Protein 4NTD (pdb70)

CATH classification: 3.50.50.60 (+1 more: 3.50.50.60)

Radius of gyration: 23.16 Å; Cα contacts (8 Å, |Δi|>4): 716; chains: 1; bounding box: 66×49×64 Å

B-factor: mean 28.17, std 14.38, range [6.44, 101.68]

Sequence (318 aa):
NGFTHEGGIDVVVIGAGAGGLNAALVLARARRRRRVVLVDSGAPRNAPSSAHMQGFLSRDGMAPSALLETGRRAEVSGYGAEFIRRGEVDDVEREEGEDDAPRFTVRRLVGGVALSTRRVVVATGLRRDELPDIPGVREERWGKDLLHCPYCHGYEVSDQPLGVLGTSPGAVRHALLLRQWSDDDVVLFRRHGLELTDDDRRALSARQVPVIEEGTVKKRRLVVEDDRLRGVELAEDSGVARSTVFVVPRRMVPRDGLLTALGCERGADGWIATDRSGLTSVPGVWAVGNVVDPRRALVVSSAGMMMGSAAAFALNHQLVDEDVASAVRRAAARTVA

Nearest PDB structures (foldseek):
  4ntd-assembly1_A-2  TM=1.003E+00  e=1.991E-69  Streptomyces clavuligerus
  5n0j-assembly1_A  TM=8.781E-01  e=1.189E-27  Gloeobacter violaceus
  4ntc-assembly1_B  TM=8.968E-01  e=4.652E-24  Aspergillus fumigatus
  4o5q-assembly1_A  TM=9.021E-01  e=2.586E-22  Escherichia coli K-12
  3f8r-assembly2_D  TM=8.585E-01  e=2.049E-20  Saccharolobus solfataricus

InterPro domains:
  IPR023753 FAD/NAD(P)-binding domain [PF07992] (46-316)
  IPR036188 FAD/NAD(P)-binding domain superfamily [G3DSA:3.50.50.60] (46-331)
  IPR036188 FAD/NAD(P)-binding domain superfamily [G3DSA:3.50.50.60] (160-269)
  IPR036188 FAD/NAD(P)-binding domain superfamily [SSF51905] (46-341)
  IPR050097 Ferredoxin--NADP reductase type 2 [PTHR48105] (45-340)

Foldseek 3Di:
DADADPVAAAEEEEAQALQSLLLLLLLLVVVGAYEYEHQPDDQLQLAQFWADAPPRGGPGSVVVSVVSVCSNVVSPHHYDHFHWDAKDWDDDLLFIKIWTATPVGYIGIHRFYEYAHAKDFADDPAAPLVVCYNPQAYADCVGCLQVQAAFQEEEELPDPCRLVSQLVSLVRHLHYEYANQVPDADPVSVVSCVVSVHHYHYAHWHHFDDDPRFTQFTAGDVGDTDGGRHYYYRTPIGAPCPNVVVHVFDADPVGAGDADQLQHTPRRRYGYFDNNRDVVQDRNNSNVSSNSVSVVNVVSVVVSVVVVVVVVCVVVVD

Structure (mmCIF, N/CA/C/O backbone):
data_4NTD
#
_entry.id   4NTD
#
_cell.length_a   96.350
_cell.length_b   96.350
_cell.length_c   133.490
_cell.angle_alpha   90.00
_cell.angle_beta   90.00
_cell.angle_gamma   120.00
#
_symmetry.space_group_name_H-M   'P 31 2 1'
#
loop_
_entity.id
_entity.type
_entity.pdbx_description
1 polymer 'Thioredoxin reductase'
2 non-polymer GLUTATHIONE
3 non-polymer 'FLAVIN-ADENINE DINUCLEOTIDE'
4 non-polymer GLYCEROL
5 non-polymer 'CHLORIDE ION'
6 non-polymer 'PHOSPHATE ION'
7 water water
#
loop_
_atom_site.group_PDB
_atom_site.id
_atom_site.type_symbol
_atom_site.label_atom_id
_atom_site.label_alt_id
_atom_site.label_comp_id
_atom_site.label_asym_id
_atom_site.label_entity_id
_atom_site.label_seq_id
_atom_site.pdbx_PDB_ins_code
_atom_site.Cartn_x
_atom_site.Cartn_y
_atom_site.Cartn_z
_atom_site.occupancy
_atom_site.B_iso_or_equiv
_atom_site.auth_seq_id
_atom_site.auth_comp_id
_atom_site.auth_asym_id
_atom_site.auth_atom_id
_atom_site.pdbx_PDB_model_num
ATOM 1 N N . ASN A 1 23 ? -6.018 58.352 16.750 1.00 56.49 1 ASN A N 1
ATOM 2 C CA . ASN A 1 23 ? -4.872 57.483 17.164 1.00 53.80 1 ASN A CA 1
ATOM 3 C C . ASN A 1 23 ? -3.821 57.266 16.054 1.00 48.03 1 ASN A C 1
ATOM 4 O O . ASN A 1 23 ? -2.643 57.571 16.251 1.00 39.35 1 ASN A O 1
ATOM 9 N N . GLY A 1 24 ? -4.258 56.773 14.890 1.00 47.55 2 GLY A N 1
ATOM 10 C CA . GLY A 1 24 ? -3.362 56.115 13.920 1.00 37.77 2 GLY A CA 1
ATOM 11 C C . GLY A 1 24 ? -2.792 56.852 12.711 1.00 31.71 2 GLY A C 1
ATOM 12 O O . GLY A 1 24 ? -3.117 58.010 12.439 1.00 29.91 2 GLY A O 1
ATOM 13 N N . PHE A 1 25 ? -1.946 56.122 11.981 1.00 28.42 3 PHE A N 1
ATOM 14 C CA . PHE A 1 25 ? -1.177 56.608 10.830 1.00 26.83 3 PHE A CA 1
ATOM 15 C C . PHE A 1 25 ? -1.869 56.166 9.540 1.00 29.28 3 PHE A C 1
ATOM 16 O O . PHE A 1 25 ? -2.151 54.981 9.367 1.00 30.86 3 PHE A O 1
ATOM 24 N N . THR A 1 26 ? -2.128 57.114 8.639 1.00 27.83 4 THR A N 1
ATOM 25 C CA . THR A 1 26 ? -2.812 56.826 7.376 1.00 29.84 4 THR A CA 1
ATOM 26 C C . THR A 1 26 ? -2.155 57.517 6.183 1.00 30.91 4 THR A C 1
ATOM 27 O O . THR A 1 26 ? -1.421 58.494 6.339 1.00 30.27 4 THR A O 1
ATOM 31 N N . HIS A 1 27 ? -2.425 56.986 4.993 1.00 32.18 5 HIS A N 1
ATOM 32 C CA . HIS A 1 27 ? -2.131 57.676 3.738 1.00 34.98 5 HIS A CA 1
ATOM 33 C C . HIS A 1 27 ? -3.261 57.372 2.756 1.00 36.13 5 H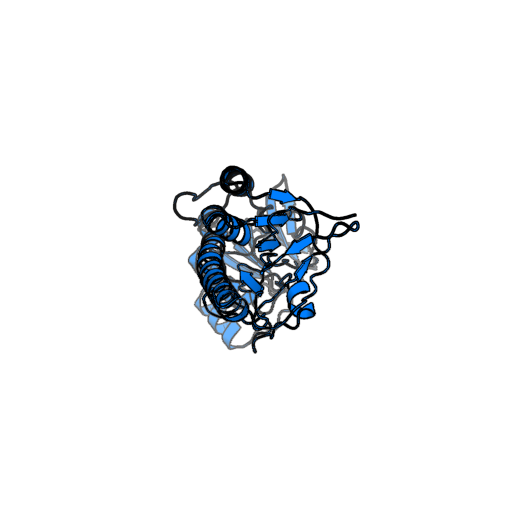IS A C 1
ATOM 34 O O . HIS A 1 27 ? -3.703 56.226 2.658 1.00 34.64 5 HIS A O 1
ATOM 41 N N . GLU A 1 28 ? -3.727 58.389 2.032 1.00 38.69 6 GLU A N 1
ATOM 42 C CA . GLU A 1 28 ? -4.942 58.249 1.215 1.00 44.55 6 GLU A CA 1
ATOM 43 C C . GLU A 1 28 ? -4.834 57.221 0.080 1.00 41.51 6 GLU A C 1
ATOM 44 O O . GLU A 1 28 ? -5.813 56.538 -0.229 1.00 50.22 6 GLU A O 1
ATOM 50 N N . GLY A 1 29 ? -3.662 57.115 -0.539 1.00 36.51 7 GLY A N 1
ATOM 51 C CA . GLY A 1 29 ? -3.401 56.048 -1.508 1.00 39.81 7 GLY A CA 1
ATOM 52 C C . GLY A 1 29 ? -3.408 54.643 -0.915 1.00 35.00 7 GLY A C 1
ATOM 53 O O . GLY A 1 29 ? -3.553 53.660 -1.645 1.00 35.75 7 GLY A O 1
ATOM 54 N N . GLY A 1 30 ? -3.252 54.548 0.406 1.00 31.14 8 GLY A N 1
ATOM 55 C CA . GLY A 1 30 ? -3.157 53.264 1.099 1.00 28.93 8 GLY A CA 1
ATOM 56 C C . GLY A 1 30 ? -1.708 52.830 1.219 1.00 25.75 8 GLY A C 1
ATOM 57 O O . GLY A 1 30 ? -0.906 53.075 0.316 1.00 26.98 8 GLY A O 1
ATOM 58 N N . ILE A 1 31 ? -1.371 52.193 2.338 1.00 22.66 9 ILE A N 1
ATOM 59 C CA . ILE A 1 31 ? -0.018 51.685 2.570 1.00 20.23 9 ILE A CA 1
ATOM 60 C C . ILE A 1 31 ? 0.077 50.279 1.983 1.00 20.05 9 ILE A C 1
ATOM 61 O O . ILE A 1 31 ? -0.793 49.438 2.228 1.00 19.61 9 ILE A O 1
ATOM 66 N N . ASP A 1 32 ? 1.127 50.031 1.203 1.00 18.71 10 ASP A N 1
ATOM 67 C CA . ASP A 1 32 ? 1.306 48.741 0.539 1.00 18.59 10 ASP A CA 1
ATOM 68 C C . ASP A 1 32 ? 2.060 47.746 1.412 1.00 16.85 10 ASP A C 1
ATOM 69 O O . ASP A 1 32 ? 1.675 46.579 1.499 1.00 17.75 10 ASP A O 1
ATOM 74 N N . VAL A 1 33 ? 3.139 48.203 2.045 1.00 16.58 11 VAL A N 1
ATOM 75 C CA . VAL A 1 33 ? 3.981 47.329 2.862 1.00 16.03 11 VAL A CA 1
ATOM 76 C C . VAL A 1 33 ? 4.430 48.024 4.144 1.00 15.88 11 VAL A C 1
ATOM 77 O O . VAL A 1 33 ? 4.861 49.177 4.116 1.00 16.53 11 VAL A O 1
ATOM 81 N N . VAL A 1 34 ? 4.312 47.315 5.264 1.00 15.73 12 VAL A N 1
ATOM 82 C CA . VAL A 1 34 ? 4.973 47.714 6.500 1.00 15.83 12 VAL A CA 1
ATOM 83 C C . VAL A 1 34 ? 6.141 46.762 6.740 1.00 15.24 12 VAL A C 1
ATOM 84 O O . VAL A 1 34 ? 5.962 45.541 6.791 1.00 15.89 12 VAL A O 1
ATOM 88 N N . VAL A 1 35 ? 7.335 47.333 6.864 1.00 15.27 13 VAL A N 1
ATOM 89 C CA . VAL A 1 35 ? 8.543 46.574 7.157 1.00 15.19 13 VAL A CA 1
ATOM 90 C C . VAL A 1 35 ? 8.840 46.751 8.642 1.00 15.85 13 VAL A C 1
ATOM 91 O O . VAL A 1 35 ? 9.048 47.873 9.109 1.00 16.45 13 VAL A O 1
ATOM 95 N N . ILE A 1 36 ? 8.834 45.642 9.378 1.00 15.37 14 ILE A N 1
ATOM 96 C CA . ILE A 1 36 ? 9.056 45.663 10.822 1.00 16.29 14 ILE A CA 1
ATOM 97 C C . ILE A 1 36 ? 10.507 45.274 11.097 1.00 16.04 14 ILE A C 1
ATOM 98 O O . ILE A 1 36 ? 10.888 44.106 10.965 1.00 16.78 14 ILE A O 1
ATOM 103 N N . GLY A 1 37 ? 11.304 46.272 11.474 1.00 16.09 15 GLY A N 1
ATOM 104 C CA . GLY A 1 37 ? 12.745 46.114 11.645 1.00 16.42 15 GLY A CA 1
ATOM 105 C C . GLY A 1 37 ? 13.488 46.738 10.479 1.00 15.88 15 GLY A C 1
ATOM 106 O O . GLY A 1 37 ? 13.175 46.456 9.320 1.00 16.97 15 GLY A O 1
ATOM 107 N N . ALA A 1 38 ? 14.463 47.590 10.789 1.00 16.38 16 ALA A N 1
ATOM 108 C CA . ALA A 1 38 ? 15.250 48.291 9.776 1.00 16.52 16 ALA A CA 1
ATOM 109 C C . ALA A 1 38 ? 16.743 48.049 9.976 1.00 16.09 16 ALA A C 1
ATOM 110 O O . ALA A 1 38 ? 17.550 48.985 9.991 1.00 17.18 16 ALA A O 1
ATOM 112 N N . GLY A 1 39 ? 17.101 46.779 10.137 1.00 15.58 17 GLY A N 1
ATOM 113 C CA . GLY A 1 39 ? 18.468 46.338 9.916 1.00 14.24 17 GLY A CA 1
ATOM 114 C C . GLY A 1 39 ? 18.668 46.211 8.416 1.00 14.29 17 GLY A C 1
ATOM 115 O O . GLY A 1 39 ? 17.844 46.689 7.633 1.00 14.91 17 GLY A O 1
ATOM 116 N N . ALA A 1 40 ? 19.748 45.559 8.003 1.00 14.23 18 ALA A N 1
ATOM 117 C CA . ALA A 1 40 ? 20.025 45.403 6.573 1.00 14.20 18 ALA A CA 1
ATOM 118 C C . ALA A 1 40 ? 18.909 44.649 5.839 1.00 14.60 18 ALA A C 1
ATOM 119 O O . ALA A 1 40 ? 18.616 44.947 4.680 1.00 15.16 18 ALA A O 1
ATOM 121 N N . GLY A 1 41 ? 18.291 43.681 6.511 1.00 14.92 19 GLY A N 1
ATOM 122 C CA . GLY A 1 41 ? 17.190 42.918 5.922 1.00 15.12 19 GLY A CA 1
ATOM 123 C C . GLY A 1 41 ? 16.000 43.789 5.563 1.00 14.10 19 GLY A C 1
ATOM 124 O O . GLY A 1 41 ? 15.575 43.835 4.408 1.00 14.37 19 GLY A O 1
ATOM 125 N N . GLY A 1 42 ? 15.464 44.491 6.555 1.00 14.30 20 GLY A N 1
ATOM 126 C CA . GLY A 1 42 ? 14.328 45.373 6.334 1.00 14.56 20 GLY A CA 1
ATOM 127 C C . GLY A 1 42 ? 14.651 46.533 5.409 1.00 14.01 20 GLY A C 1
ATOM 128 O O . GLY A 1 42 ? 13.833 46.908 4.570 1.00 14.79 20 GLY A O 1
ATOM 129 N N . LEU A 1 43 ? 15.844 47.104 5.553 1.00 14.08 21 LEU A N 1
ATOM 130 C CA . LEU A 1 43 ? 16.234 48.244 4.721 1.00 14.01 21 LEU A CA 1
ATOM 131 C C . LEU A 1 43 ? 16.335 47.882 3.243 1.00 14.06 21 LEU A C 1
ATOM 132 O O . LEU A 1 43 ? 15.851 48.633 2.395 1.00 14.98 21 LEU A O 1
ATOM 137 N N . ASN A 1 44 ? 16.950 46.747 2.920 1.00 13.38 22 ASN A N 1
ATOM 138 C CA . ASN A 1 44 ? 17.081 46.381 1.507 1.00 12.87 22 ASN A CA 1
ATOM 139 C C . ASN A 1 44 ? 15.731 45.963 0.910 1.00 14.03 22 ASN A C 1
ATOM 140 O O . ASN A 1 44 ? 15.486 46.187 -0.277 1.00 14.49 22 ASN A O 1
ATOM 145 N N . ALA A 1 45 ? 14.851 45.381 1.724 1.00 14.24 23 ALA A N 1
ATOM 146 C CA . ALA A 1 45 ? 13.482 45.109 1.280 1.00 14.48 23 ALA A CA 1
ATOM 147 C C . ALA A 1 45 ? 12.766 46.418 0.935 1.00 14.23 23 ALA A C 1
ATOM 148 O O . ALA A 1 45 ? 12.175 46.547 -0.138 1.00 15.48 23 ALA A O 1
ATOM 150 N N . ALA A 1 46 ? 12.840 47.389 1.842 1.00 13.93 24 ALA A N 1
ATOM 151 C CA . ALA A 1 46 ? 12.207 48.695 1.638 1.00 14.31 24 ALA A CA 1
ATOM 152 C C . ALA A 1 46 ? 12.781 49.447 0.435 1.00 14.45 24 ALA A C 1
ATOM 153 O O . ALA A 1 46 ? 12.043 50.119 -0.288 1.00 15.20 24 ALA A O 1
ATOM 155 N N . LEU A 1 47 ? 14.092 49.333 0.228 1.00 13.88 25 LEU A N 1
ATOM 156 C CA . LEU A 1 47 ? 14.761 50.009 -0.884 1.00 14.24 25 LEU A CA 1
ATOM 157 C C . LEU A 1 47 ? 14.181 49.566 -2.228 1.00 13.58 25 LEU A C 1
ATOM 158 O O . LEU A 1 47 ? 13.812 50.400 -3.059 1.00 14.76 25 LEU A O 1
ATOM 163 N N . VAL A 1 48 ? 14.086 48.256 -2.428 1.00 13.00 26 VAL A N 1
ATOM 164 C CA . VAL A 1 48 ? 13.565 47.705 -3.682 1.00 13.43 26 VAL A CA 1
ATOM 165 C C . VAL A 1 48 ? 12.067 48.012 -3.829 1.00 13.90 26 VAL A C 1
ATOM 166 O O . VAL A 1 48 ? 11.609 48.378 -4.914 1.00 15.01 26 VAL A O 1
ATOM 170 N N . LEU A 1 49 ? 11.315 47.889 -2.737 1.00 14.31 27 LEU A N 1
ATOM 171 C CA . LEU A 1 49 ? 9.873 48.158 -2.765 1.00 15.06 27 LEU A CA 1
ATOM 172 C C . LEU A 1 49 ? 9.541 49.624 -3.055 1.00 15.21 27 LEU A C 1
ATOM 173 O O . LEU A 1 49 ? 8.616 49.909 -3.818 1.00 16.34 27 LEU A O 1
ATOM 178 N N . ALA A 1 50 ? 10.291 50.547 -2.454 1.00 15.61 28 ALA A N 1
ATOM 179 C CA . ALA A 1 50 ? 10.094 51.980 -2.702 1.00 15.88 28 ALA A CA 1
ATOM 180 C C . ALA A 1 50 ? 10.464 52.348 -4.141 1.00 15.29 28 ALA A C 1
ATOM 181 O O . ALA A 1 50 ? 9.783 53.156 -4.774 1.00 15.90 28 ALA A O 1
ATOM 183 N N . ARG A 1 51 ? 11.534 51.744 -4.655 1.00 14.94 29 ARG A N 1
ATOM 184 C CA . ARG A 1 51 ? 11.915 51.914 -6.061 1.00 14.79 29 ARG A CA 1
ATOM 185 C C . ARG A 1 51 ? 10.852 51.346 -7.013 1.00 16.09 29 ARG A C 1
ATOM 186 O O . ARG A 1 51 ? 10.734 51.797 -8.154 1.00 17.15 29 ARG A O 1
ATOM 194 N N . ALA A 1 52 ? 10.081 50.368 -6.533 1.00 15.46 30 ALA A N 1
ATOM 195 C CA . ALA A 1 52 ? 8.937 49.819 -7.270 1.00 15.73 30 ALA A CA 1
ATOM 196 C C . ALA A 1 52 ? 7.649 50.641 -7.088 1.00 16.61 30 ALA A C 1
ATOM 197 O O . ALA A 1 52 ? 6.564 50.190 -7.466 1.00 17.65 30 ALA A O 1
ATOM 199 N N . ARG A 1 53 ? 7.794 51.834 -6.505 1.00 16.85 31 ARG A N 1
ATOM 200 C CA A ARG A 1 53 ? 6.691 52.783 -6.321 0.50 17.74 31 ARG A CA 1
ATOM 201 C CA B ARG A 1 53 ? 6.698 52.788 -6.308 0.50 18.39 31 ARG A CA 1
ATOM 202 C C . ARG A 1 53 ? 5.587 52.256 -5.397 1.00 18.03 31 ARG A C 1
ATOM 203 O O . ARG A 1 53 ? 4.435 52.679 -5.492 1.00 19.36 31 ARG A O 1
ATOM 218 N N . ARG A 1 54 ? 5.948 51.343 -4.497 1.00 17.29 32 ARG A N 1
ATOM 219 C CA . ARG A 1 54 ? 5.030 50.879 -3.463 1.00 17.60 32 ARG A CA 1
ATOM 220 C C . ARG A 1 54 ? 5.178 51.811 -2.269 1.00 18.47 32 ARG A C 1
ATOM 221 O O . ARG A 1 54 ? 6.282 52.280 -1.980 1.00 19.00 32 ARG A O 1
ATOM 229 N N . ARG A 1 55 ? 4.066 52.084 -1.590 1.00 18.62 33 ARG A N 1
ATOM 230 C CA A ARG A 1 55 ? 4.081 52.930 -0.404 0.50 18.67 33 ARG A CA 1
ATOM 231 C CA B ARG A 1 55 ? 4.075 52.931 -0.399 0.50 17.78 33 ARG A CA 1
ATOM 232 C C . ARG A 1 55 ? 4.499 52.099 0.808 1.00 18.14 33 ARG A C 1
ATOM 233 O O . ARG A 1 55 ? 3.780 51.188 1.227 1.00 18.06 33 ARG A O 1
ATOM 248 N N . VAL A 1 56 ? 5.671 52.422 1.353 1.00 16.99 34 VAL A N 1
ATOM 249 C CA . VAL A 1 56 ? 6.293 51.650 2.426 1.00 17.13 34 VAL A CA 1
ATOM 250 C C . VAL A 1 56 ? 6.426 52.478 3.699 1.00 17.54 34 VAL A C 1
ATOM 251 O O . VAL A 1 56 ? 6.838 53.636 3.652 1.00 18.13 34 VAL A O 1
ATOM 255 N N . VAL A 1 57 ? 6.077 51.868 4.830 1.00 17.60 35 VAL A N 1
ATOM 256 C CA . VAL A 1 57 ? 6.376 52.423 6.147 1.00 17.59 35 VAL A CA 1
ATOM 257 C C . VAL A 1 57 ? 7.256 51.419 6.887 1.00 16.70 35 VAL A C 1
ATOM 258 O O . VAL A 1 57 ? 6.923 50.237 6.959 1.00 17.39 35 VAL A O 1
ATOM 262 N N . LEU A 1 58 ? 8.386 51.887 7.411 1.00 16.31 36 LEU A N 1
ATOM 263 C CA . LEU A 1 58 ? 9.237 51.062 8.262 1.00 16.65 36 LEU A CA 1
ATOM 264 C C . LEU A 1 58 ? 9.021 51.450 9.714 1.00 16.82 36 LEU A C 1
ATOM 265 O O . LEU A 1 58 ? 8.971 52.637 10.037 1.00 17.57 36 LEU A O 1
ATOM 270 N N . VAL A 1 59 ? 8.887 50.446 10.578 1.00 16.53 37 VAL A N 1
ATOM 271 C CA . VAL A 1 59 ? 8.843 50.656 12.023 1.00 16.68 37 VAL A CA 1
ATOM 272 C C . VAL A 1 59 ? 10.024 49.900 12.628 1.00 16.49 37 VAL A C 1
ATOM 273 O O . VAL A 1 59 ? 10.145 48.687 12.443 1.00 17.15 37 VAL A O 1
ATOM 277 N N . ASP A 1 60 ? 10.898 50.617 13.332 1.00 15.80 38 ASP A N 1
ATOM 278 C CA . ASP A 1 60 ? 12.127 50.028 13.869 1.00 15.98 38 ASP A CA 1
ATOM 279 C C . ASP A 1 60 ? 12.429 50.538 15.275 1.00 16.42 38 ASP A C 1
ATOM 280 O O . ASP A 1 60 ? 12.371 51.739 15.530 1.00 16.76 38 ASP A O 1
ATOM 285 N N . SER A 1 61 ? 12.777 49.619 16.173 1.00 16.77 39 SER A N 1
ATOM 286 C CA . SER A 1 61 ? 12.977 49.949 17.587 1.00 16.80 39 SER A CA 1
ATOM 287 C C . SER A 1 61 ? 14.407 50.386 17.948 1.00 17.80 39 SER A C 1
ATOM 288 O O . SER A 1 61 ? 14.680 50.693 19.110 1.00 20.85 39 SER A O 1
ATOM 291 N N . GLY A 1 62 ? 15.308 50.409 16.969 1.00 18.37 40 GLY A N 1
ATOM 292 C CA . GLY A 1 62 ? 16.639 51.004 17.138 1.00 19.60 40 GLY A CA 1
ATOM 293 C C . GLY A 1 62 ? 17.672 50.156 17.861 1.00 19.90 40 GLY A C 1
ATOM 294 O O . GLY A 1 62 ? 18.561 50.696 18.522 1.00 21.88 40 GLY A O 1
ATOM 295 N N . ALA A 1 63 ? 17.581 48.836 17.715 1.00 18.68 41 ALA A N 1
ATOM 296 C CA . ALA A 1 63 ? 18.482 47.910 18.407 1.00 19.85 41 ALA A CA 1
ATOM 297 C C . ALA A 1 63 ? 19.116 46.891 17.452 1.00 18.87 41 ALA A C 1
ATOM 298 O O . ALA A 1 63 ? 18.811 45.700 17.523 1.00 19.45 41 ALA A O 1
ATOM 300 N N . PRO A 1 64 ? 20.014 47.354 16.561 1.00 19.52 42 PRO A N 1
ATOM 301 C CA . PRO A 1 64 ? 20.735 46.423 15.682 1.00 19.95 42 PRO A CA 1
ATOM 302 C C . PRO A 1 64 ? 21.539 45.404 16.483 1.00 18.01 42 PRO A C 1
ATOM 303 O O . PRO A 1 64 ? 22.187 45.766 17.465 1.00 19.79 42 PRO A O 1
ATOM 307 N N . ARG A 1 65 ? 21.495 44.144 16.063 1.00 17.47 43 ARG A N 1
ATOM 308 C CA . ARG A 1 65 ? 22.159 43.070 16.796 1.00 17.72 43 ARG A CA 1
ATOM 309 C C . ARG A 1 65 ? 23.666 43.306 16.953 1.00 17.74 43 ARG A C 1
ATOM 310 O O . ARG A 1 65 ? 24.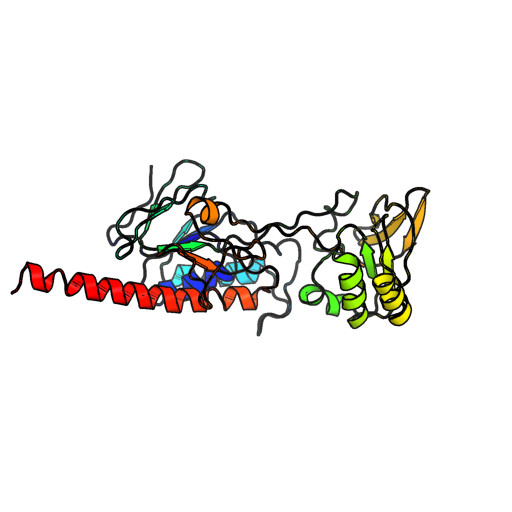236 43.002 18.002 1.00 18.94 43 ARG A O 1
ATOM 318 N N . ASN A 1 66 ? 24.303 43.857 15.921 1.00 17.83 44 ASN A N 1
ATOM 319 C CA . ASN A 1 66 ? 25.757 44.061 15.939 1.00 18.80 44 ASN A CA 1
ATOM 320 C C . ASN A 1 66 ? 26.209 45.456 16.392 1.00 19.58 44 ASN A C 1
ATOM 321 O O . ASN A 1 66 ? 27.367 45.829 16.199 1.00 20.41 44 ASN A O 1
ATOM 326 N N . ALA A 1 67 ? 25.308 46.204 17.028 1.00 20.32 45 ALA A N 1
ATOM 327 C CA . ALA A 1 67 ? 25.638 47.523 17.578 1.00 22.67 45 ALA A CA 1
ATOM 328 C C . ALA A 1 67 ? 26.848 47.520 18.526 1.00 21.99 45 ALA A C 1
ATOM 329 O O . ALA A 1 67 ? 27.613 48.484 18.538 1.00 23.18 45 ALA A O 1
ATOM 331 N N . PRO A 1 68 ? 27.027 46.446 19.325 1.00 22.48 46 PRO A N 1
ATOM 332 C CA . PRO A 1 68 ? 28.201 46.376 20.213 1.00 22.78 46 PRO A CA 1
ATOM 333 C C . PRO A 1 68 ? 29.582 46.327 19.534 1.00 22.02 46 PRO A C 1
ATOM 334 O O . PRO A 1 68 ? 30.585 46.630 20.184 1.00 23.15 46 PRO A O 1
ATOM 338 N N A SER A 1 69 ? 29.616 45.954 18.255 0.50 22.70 47 SER A N 1
ATOM 339 N N B SER A 1 69 ? 29.641 45.935 18.262 0.50 20.53 47 SER A N 1
ATOM 340 C CA A SER A 1 69 ? 30.854 45.877 17.482 0.50 24.02 47 SER A CA 1
ATOM 341 C CA B SER A 1 69 ? 30.913 45.870 17.538 0.50 20.30 47 SER A CA 1
ATOM 342 C C A SER A 1 69 ? 31.057 47.155 16.674 0.50 23.19 47 SER A C 1
ATOM 343 C C B SER A 1 69 ? 31.102 47.091 16.636 0.50 21.11 47 SER A C 1
ATOM 344 O O A SER A 1 69 ? 30.183 47.544 15.900 0.50 24.51 47 SER A O 1
ATOM 345 O O B SER A 1 69 ? 30.277 47.361 15.762 0.50 24.46 47 SER A O 1
ATOM 350 N N . ALA A 1 70 ? 32.210 47.798 16.846 1.00 21.96 48 ALA A N 1
ATOM 351 C CA . ALA A 1 70 ? 32.486 49.090 16.195 1.00 22.79 48 ALA A CA 1
ATOM 352 C C . ALA A 1 70 ? 32.541 49.062 14.666 1.00 21.37 48 ALA A C 1
ATOM 353 O O . ALA A 1 70 ? 32.210 50.054 14.022 1.00 22.17 48 ALA A O 1
ATOM 355 N N . HIS A 1 71 ? 32.971 47.943 14.093 1.00 19.67 49 HIS A N 1
ATOM 356 C CA . HIS A 1 71 ? 33.083 47.818 12.640 1.00 19.37 49 HIS A CA 1
ATOM 357 C C . HIS A 1 71 ? 32.549 46.471 12.184 1.00 19.12 49 HIS A C 1
ATOM 358 O O . HIS A 1 71 ? 32.822 45.454 12.816 1.00 22.48 49 HIS A O 1
ATOM 365 N N . MET A 1 72 ? 31.785 46.463 11.093 1.00 17.74 50 MET A N 1
ATOM 366 C CA . MET A 1 72 ? 31.345 45.202 10.505 1.00 17.64 50 MET A CA 1
ATOM 367 C C . MET A 1 72 ? 32.310 44.783 9.401 1.00 16.66 50 MET A C 1
ATOM 368 O O . MET A 1 72 ? 32.941 45.623 8.754 1.00 18.12 50 MET A O 1
ATOM 373 N N . GLN A 1 73 ? 32.428 43.473 9.214 1.00 15.81 51 GLN A N 1
ATOM 374 C CA . GLN A 1 73 ? 33.336 42.897 8.233 1.00 15.34 51 GLN A CA 1
ATOM 375 C C . GLN A 1 73 ? 32.596 41.907 7.335 1.00 15.36 51 GLN A C 1
ATOM 376 O O . GLN A 1 73 ? 31.600 41.305 7.745 1.00 15.05 51 GLN A O 1
ATOM 382 N N . GLY A 1 74 ? 33.087 41.757 6.106 1.00 14.81 52 GLY A N 1
ATOM 383 C CA . GLY A 1 74 ? 32.618 40.712 5.191 1.00 14.55 52 GLY A CA 1
ATOM 384 C C . GLY A 1 74 ? 31.465 41.061 4.257 1.00 14.40 52 GLY A C 1
ATOM 385 O O . GLY A 1 74 ? 30.962 40.188 3.556 1.00 15.12 52 GLY A O 1
ATOM 386 N N . PHE A 1 75 ? 31.057 42.328 4.248 1.00 14.12 53 PHE A N 1
ATOM 387 C CA . PHE A 1 75 ? 29.988 42.842 3.378 1.00 14.50 53 PHE A CA 1
ATOM 388 C C . PHE A 1 75 ? 30.664 43.476 2.160 1.00 14.08 53 PHE A C 1
ATOM 389 O O . PHE A 1 75 ? 31.403 44.449 2.303 1.00 14.58 53 PHE A O 1
ATOM 397 N N . LEU A 1 76 ? 30.417 42.926 0.971 1.00 14.67 54 LEU A N 1
ATOM 398 C CA . LEU A 1 76 ? 31.123 43.362 -0.243 1.00 15.20 54 LEU A CA 1
ATOM 399 C C . LEU A 1 76 ? 31.082 44.880 -0.445 1.00 14.67 54 LEU A C 1
ATOM 400 O O . LEU A 1 76 ? 30.009 45.481 -0.484 1.00 15.23 54 LEU A O 1
ATOM 405 N N . SER A 1 77 ? 32.270 45.469 -0.583 1.00 15.09 55 SER A N 1
ATOM 406 C CA . SER A 1 77 ? 32.483 46.916 -0.773 1.00 15.41 55 SER A CA 1
ATOM 407 C C . SER A 1 77 ? 32.337 47.764 0.498 1.00 15.40 55 SER A C 1
ATOM 408 O O . SER A 1 77 ? 32.625 48.963 0.466 1.00 16.80 55 SER A O 1
ATOM 411 N N . ARG A 1 78 ? 31.920 47.145 1.605 1.00 14.96 56 ARG A N 1
ATOM 412 C CA . ARG A 1 78 ? 31.758 47.836 2.884 1.00 15.30 56 ARG A CA 1
ATOM 413 C C . ARG A 1 78 ? 32.487 47.101 4.013 1.00 16.39 56 ARG A C 1
ATOM 414 O O . ARG A 1 78 ? 32.082 47.171 5.176 1.00 16.54 56 ARG A O 1
ATOM 422 N N . ASP A 1 79 ? 33.569 46.408 3.672 1.00 16.05 57 ASP A N 1
ATOM 423 C CA . ASP A 1 79 ? 34.367 45.708 4.673 1.00 16.86 57 ASP A CA 1
ATOM 424 C C . ASP A 1 79 ? 35.031 46.729 5.599 1.00 17.13 57 ASP A C 1
ATOM 425 O O . ASP A 1 79 ? 35.829 47.555 5.151 1.00 19.79 57 ASP A O 1
ATOM 430 N N . GLY A 1 80 ? 34.676 46.675 6.882 1.00 16.62 58 GLY A N 1
ATOM 431 C CA . GLY A 1 80 ? 35.201 47.598 7.891 1.00 16.82 58 GLY A CA 1
ATOM 432 C C . GLY A 1 80 ? 34.296 48.777 8.226 1.00 16.85 58 GLY A C 1
ATOM 433 O O . GLY A 1 80 ? 34.627 49.579 9.099 1.00 19.18 58 GLY A O 1
ATOM 434 N N . MET A 1 81 ? 33.155 48.888 7.546 1.00 17.30 59 MET A N 1
ATOM 435 C CA . MET A 1 81 ? 32.219 49.993 7.777 1.00 17.20 59 MET A CA 1
ATOM 436 C C . MET A 1 81 ? 31.568 49.887 9.156 1.00 16.75 59 MET A C 1
ATOM 437 O O . MET A 1 81 ? 31.232 48.791 9.604 1.00 17.13 59 MET A O 1
ATOM 442 N N . ALA A 1 82 ? 31.391 51.024 9.826 1.00 17.79 60 ALA A N 1
ATOM 443 C CA . ALA A 1 82 ? 30.667 51.053 11.098 1.00 18.58 60 ALA A CA 1
ATOM 444 C C . ALA A 1 82 ? 29.202 50.682 10.858 1.00 17.44 60 ALA A C 1
ATOM 445 O O . ALA A 1 82 ? 28.598 51.169 9.902 1.00 17.37 60 ALA A O 1
ATOM 447 N N . PRO A 1 83 ? 28.626 49.814 11.713 1.00 18.43 61 PRO A N 1
ATOM 448 C CA . PRO A 1 83 ? 27.206 49.482 11.564 1.00 18.88 61 PRO A CA 1
ATOM 449 C C . PRO A 1 83 ? 26.289 50.706 11.504 1.00 18.06 61 PRO A C 1
ATOM 450 O O . PRO A 1 83 ? 25.373 50.740 10.681 1.00 18.83 61 PRO A O 1
ATOM 454 N N . SER A 1 84 ? 26.540 51.704 12.351 1.00 18.51 62 SER A N 1
ATOM 455 C CA . SER A 1 84 ? 25.727 52.925 12.356 1.00 19.32 62 SER A CA 1
ATOM 456 C C . SER A 1 84 ? 25.809 53.681 11.028 1.00 18.31 62 SER A C 1
ATOM 457 O O . SER A 1 84 ? 24.833 54.303 10.606 1.00 19.88 62 SER A O 1
ATOM 460 N N . ALA A 1 85 ? 26.968 53.620 10.374 1.00 17.97 63 ALA A N 1
ATOM 461 C CA . ALA A 1 85 ? 27.159 54.269 9.078 1.00 18.37 63 ALA A CA 1
ATOM 462 C C . ALA A 1 85 ? 26.413 53.529 7.966 1.00 17.51 63 ALA A C 1
ATOM 463 O O . ALA A 1 85 ? 25.827 54.162 7.086 1.00 18.22 63 ALA A O 1
ATOM 465 N N . LEU A 1 86 ? 26.436 52.197 7.999 1.00 17.52 64 LEU A N 1
ATOM 466 C CA . LEU A 1 86 ? 25.661 51.400 7.039 1.00 17.46 64 LEU A CA 1
ATOM 467 C C . LEU A 1 86 ? 24.184 51.761 7.132 1.00 17.82 64 LEU A C 1
ATOM 468 O O . LEU A 1 86 ? 23.525 51.999 6.117 1.00 17.56 64 LEU A O 1
ATOM 473 N N . LEU A 1 87 ? 23.672 51.810 8.357 1.00 18.11 65 LEU A N 1
ATOM 474 C CA . LEU A 1 87 ? 22.259 52.083 8.581 1.00 18.26 65 LEU A CA 1
ATOM 475 C C . LEU A 1 87 ? 21.898 53.527 8.220 1.00 18.25 65 LEU A C 1
ATOM 476 O O . LEU A 1 87 ? 20.871 53.756 7.593 1.00 18.89 65 LEU A O 1
ATOM 481 N N . GLU A 1 88 ? 22.743 54.489 8.588 1.00 18.47 66 GLU A N 1
ATOM 482 C CA . GLU A 1 88 ? 22.508 55.892 8.222 1.00 18.74 66 GLU A CA 1
ATOM 483 C C . GLU A 1 88 ? 22.426 56.054 6.701 1.00 18.27 66 GLU A C 1
ATOM 484 O O . GLU A 1 88 ? 21.517 56.706 6.186 1.00 18.29 66 GLU A O 1
ATOM 490 N N . THR A 1 89 ? 23.374 55.447 5.994 1.00 17.63 67 THR A N 1
ATOM 491 C CA . THR A 1 89 ? 23.415 55.514 4.533 1.00 17.38 67 THR A CA 1
ATOM 492 C C . THR A 1 89 ? 22.181 54.840 3.925 1.00 16.75 67 THR A C 1
ATOM 493 O O . THR A 1 89 ? 21.539 55.403 3.037 1.00 17.09 67 THR A O 1
ATOM 497 N N . GLY A 1 90 ? 21.852 53.648 4.417 1.00 16.71 68 GLY A N 1
ATOM 498 C CA . GLY A 1 90 ? 20.677 52.908 3.957 1.00 17.14 68 GLY A CA 1
ATOM 499 C C . GLY A 1 90 ? 19.359 53.627 4.190 1.00 16.29 68 GLY A C 1
ATOM 500 O O . GLY A 1 90 ? 18.498 53.648 3.309 1.00 17.22 68 GLY A O 1
ATOM 501 N N A ARG A 1 91 ? 19.198 54.211 5.377 0.50 16.47 69 ARG A N 1
ATOM 502 N N B ARG A 1 91 ? 19.198 54.213 5.374 0.50 16.08 69 ARG A N 1
ATOM 503 C CA A ARG A 1 91 ? 17.991 54.971 5.705 0.50 16.52 69 ARG A CA 1
ATOM 504 C CA B ARG A 1 91 ? 17.990 54.968 5.699 0.50 15.73 69 ARG A CA 1
ATOM 505 C C A ARG A 1 91 ? 17.824 56.185 4.789 0.50 17.01 69 ARG A C 1
ATOM 506 C C B ARG A 1 91 ? 17.824 56.184 4.787 0.50 16.60 69 ARG A C 1
ATOM 507 O O A ARG A 1 91 ? 16.706 56.511 4.385 0.50 17.60 69 ARG A O 1
ATOM 508 O O B ARG A 1 91 ? 16.707 56.511 4.382 0.50 17.19 69 ARG A O 1
ATOM 523 N N . ALA A 1 92 ? 18.935 56.845 4.465 1.00 17.19 70 ALA A N 1
ATOM 524 C CA . ALA A 1 92 ? 18.919 57.995 3.554 1.00 18.20 70 ALA A CA 1
ATOM 525 C C . ALA A 1 92 ? 18.492 57.589 2.142 1.00 17.84 70 ALA A C 1
ATOM 526 O O . ALA A 1 92 ? 17.704 58.289 1.508 1.00 19.02 70 ALA A O 1
ATOM 528 N N . GLU A 1 93 ? 18.999 56.453 1.661 1.00 16.37 71 GLU A N 1
ATOM 529 C CA . GLU A 1 93 ? 18.592 55.918 0.356 1.00 16.47 71 GLU A CA 1
ATOM 530 C C . GLU A 1 93 ? 17.092 55.647 0.337 1.00 16.55 71 GLU A C 1
ATOM 531 O O . GLU A 1 93 ? 16.378 56.101 -0.557 1.00 17.84 71 GLU A O 1
ATOM 537 N N . VAL A 1 94 ? 16.623 54.921 1.346 1.00 15.82 72 VAL A N 1
ATOM 538 C CA . VAL A 1 94 ? 15.227 54.498 1.427 1.00 16.48 72 VAL A CA 1
ATOM 539 C C . VAL A 1 94 ? 14.270 55.692 1.561 1.00 17.06 72 VAL A C 1
ATOM 540 O O . VAL A 1 94 ? 13.251 55.752 0.868 1.00 18.09 72 VAL A O 1
ATOM 544 N N . SER A 1 95 ? 14.600 56.642 2.433 1.00 17.40 73 SER A N 1
ATOM 545 C CA . SER A 1 95 ? 13.761 57.829 2.620 1.00 18.80 73 SER A CA 1
ATOM 546 C C . SER A 1 95 ? 13.761 58.729 1.375 1.00 19.30 73 SER A C 1
ATOM 547 O O . SER A 1 95 ? 12.762 59.388 1.083 1.00 20.39 73 SER A O 1
ATOM 550 N N . GLY A 1 96 ? 14.870 58.734 0.635 1.00 19.33 74 GLY A N 1
ATOM 551 C CA . GLY A 1 96 ? 14.968 59.477 -0.624 1.00 20.69 74 GLY A CA 1
ATOM 552 C C . GLY A 1 96 ? 13.954 59.042 -1.672 1.00 20.32 74 GLY A C 1
ATOM 553 O O . GLY A 1 96 ? 13.533 59.848 -2.507 1.00 22.68 74 GLY A O 1
ATOM 554 N N . TYR A 1 97 ? 13.563 57.769 -1.629 1.00 19.04 75 TYR A N 1
ATOM 555 C CA . TYR A 1 97 ? 12.539 57.236 -2.533 1.00 19.06 75 TYR A CA 1
ATOM 556 C C . TYR A 1 97 ? 11.110 57.424 -2.009 1.00 20.71 75 TYR A C 1
ATOM 557 O O . TYR A 1 97 ? 10.153 57.039 -2.680 1.00 22.56 75 TYR A O 1
ATOM 566 N N . GLY A 1 98 ? 10.967 58.008 -0.820 1.00 20.35 76 GLY A N 1
ATOM 567 C CA . GLY A 1 98 ? 9.653 58.356 -0.279 1.00 22.22 76 GLY A CA 1
ATOM 568 C C . GLY A 1 98 ? 9.095 57.403 0.765 1.00 20.95 76 GLY A C 1
ATOM 569 O O . GLY A 1 98 ? 7.985 57.609 1.259 1.00 21.86 76 GLY A O 1
ATOM 570 N N . ALA A 1 99 ? 9.840 56.352 1.101 1.00 19.33 77 ALA A N 1
ATOM 571 C CA . ALA A 1 99 ? 9.439 55.471 2.195 1.00 19.93 77 ALA A CA 1
ATOM 572 C C . ALA A 1 99 ? 9.523 56.246 3.504 1.00 19.77 77 ALA A C 1
ATOM 573 O O . ALA A 1 99 ? 10.357 57.139 3.650 1.00 20.01 77 ALA A O 1
ATOM 575 N N . GLU A 1 100 ? 8.657 55.899 4.450 1.00 18.95 78 GLU A N 1
ATOM 576 C CA . GLU A 1 100 ? 8.555 56.631 5.708 1.00 20.37 78 GLU A CA 1
ATOM 577 C C . GLU A 1 100 ? 9.021 55.785 6.887 1.00 19.38 78 GLU A C 1
ATOM 578 O O . GLU A 1 100 ? 8.780 54.581 6.927 1.00 20.54 78 GLU A O 1
ATOM 584 N N . PHE A 1 101 ? 9.698 56.431 7.835 1.00 18.76 79 PHE A N 1
ATOM 585 C CA . PHE A 1 101 ? 10.261 55.759 9.004 1.00 17.89 79 PHE A CA 1
ATOM 586 C C . PHE A 1 101 ? 9.559 56.185 10.289 1.00 17.87 79 PHE A C 1
ATOM 587 O O . PHE A 1 101 ? 9.263 57.367 10.491 1.00 18.64 79 PHE A O 1
ATOM 595 N N . ILE A 1 102 ? 9.309 55.207 11.155 1.00 17.03 80 ILE A N 1
ATOM 596 C CA . ILE A 1 102 ? 8.885 55.453 12.525 1.00 17.68 80 ILE A CA 1
ATOM 597 C C . ILE A 1 102 ? 9.851 54.721 13.450 1.00 17.94 80 ILE A C 1
ATOM 598 O O . ILE A 1 102 ? 10.119 53.531 13.247 1.00 17.73 80 ILE A O 1
ATOM 603 N N A ARG A 1 103 ? 10.391 55.422 14.444 0.50 17.35 81 ARG A N 1
ATOM 604 N N B ARG A 1 103 ? 10.377 55.433 14.447 0.50 18.56 81 ARG A N 1
ATOM 605 C CA A ARG A 1 103 ? 11.154 54.757 15.493 0.50 15.47 81 ARG A CA 1
ATOM 606 C CA B ARG A 1 103 ? 11.120 54.808 15.537 0.50 17.09 81 ARG A CA 1
ATOM 607 C C A ARG A 1 103 ? 10.191 54.361 16.604 0.50 17.25 81 ARG A C 1
ATOM 608 C C B ARG A 1 103 ? 10.121 54.370 16.586 0.50 17.59 81 ARG A C 1
ATOM 609 O O A ARG A 1 103 ? 9.700 55.214 17.339 0.50 19.21 81 ARG A O 1
ATOM 610 O O B ARG A 1 103 ? 9.527 55.204 17.262 0.50 18.03 81 ARG A O 1
ATOM 625 N N . GLY A 1 104 ? 9.921 53.064 16.708 1.00 16.49 82 GLY A N 1
ATOM 626 C CA . GLY A 1 104 ? 8.978 52.533 17.683 1.00 18.11 82 GLY A CA 1
ATOM 627 C C . GLY A 1 104 ? 8.992 51.019 17.668 1.00 18.33 82 GLY A C 1
ATOM 628 O O . GLY A 1 104 ? 9.806 50.406 16.973 1.00 18.35 82 GLY A O 1
ATOM 629 N N . GLU A 1 105 ? 8.084 50.420 18.432 1.00 19.07 83 GLU A N 1
ATOM 630 C CA . GLU A 1 105 ? 8.022 48.970 18.577 1.00 18.53 83 GLU A CA 1
ATOM 631 C C . GLU A 1 105 ? 6.640 48.459 18.196 1.00 18.78 83 GLU A C 1
ATOM 632 O O . GLU A 1 105 ? 5.637 48.881 18.771 1.00 19.18 83 GLU A O 1
ATOM 638 N N . VAL A 1 106 ? 6.594 47.550 17.226 1.00 18.22 84 VAL A N 1
ATOM 639 C CA . VAL A 1 106 ? 5.353 46.874 16.866 1.00 18.44 84 VAL A CA 1
ATOM 640 C C . VAL A 1 106 ? 5.090 45.789 17.902 1.00 20.19 84 VAL A C 1
ATOM 641 O O . VAL A 1 106 ? 5.966 44.965 18.169 1.00 19.72 84 VAL A O 1
ATOM 645 N N . ASP A 1 107 ? 3.898 45.788 18.493 1.00 21.11 85 ASP A N 1
ATOM 646 C CA . ASP A 1 107 ? 3.544 44.742 19.454 1.00 23.12 85 ASP A CA 1
ATOM 647 C C . ASP A 1 107 ? 2.379 43.851 19.008 1.00 21.56 85 ASP A C 1
ATOM 648 O O . ASP A 1 107 ? 2.035 42.904 19.710 1.00 24.03 85 ASP A O 1
ATOM 653 N N . ASP A 1 108 ? 1.790 44.133 17.846 1.00 21.65 86 ASP A N 1
ATOM 654 C CA . ASP A 1 108 ? 0.752 43.261 17.292 1.00 22.15 86 ASP A CA 1
ATOM 655 C C . ASP A 1 108 ? 0.587 43.446 15.785 1.00 21.19 86 ASP A C 1
ATOM 656 O O . ASP A 1 108 ? 0.680 44.563 15.274 1.00 21.41 86 ASP A O 1
ATOM 661 N N . VAL A 1 109 ? 0.355 42.334 15.089 1.00 21.04 87 VAL A N 1
ATOM 662 C CA . VAL A 1 109 ? -0.045 42.345 13.683 1.00 20.87 87 VAL A CA 1
ATOM 663 C C . VAL A 1 109 ? -1.241 41.402 13.534 1.00 22.30 87 VAL A C 1
ATOM 664 O O . VAL A 1 109 ? -1.157 40.231 13.903 1.00 22.87 87 VAL A O 1
ATOM 668 N N . GLU A 1 110 ? -2.349 41.923 13.006 1.00 23.30 88 GLU A N 1
ATOM 669 C CA . GLU A 1 110 ? -3.581 41.148 12.838 1.00 25.03 88 GLU A CA 1
ATOM 670 C C . GLU A 1 110 ? -3.979 41.087 11.368 1.00 25.31 88 GLU A C 1
ATOM 671 O O . GLU A 1 110 ? -3.981 42.106 10.679 1.00 24.08 88 GLU A O 1
ATOM 677 N N . ARG A 1 111 ? -4.335 39.892 10.903 1.00 27.78 89 ARG A N 1
ATOM 678 C CA . ARG A 1 111 ? -4.700 39.676 9.505 1.00 31.65 89 ARG A CA 1
ATOM 679 C C . ARG A 1 111 ? -6.192 39.904 9.266 1.00 31.56 89 ARG A C 1
ATOM 680 O O . ARG A 1 111 ? -7.024 39.513 10.090 1.00 34.46 89 ARG A O 1
ATOM 688 N N . GLU A 1 112 ? -6.507 40.544 8.136 1.00 34.39 90 GLU A N 1
ATOM 689 C CA A GLU A 1 112 ? -7.888 40.789 7.719 0.50 37.88 90 GLU A CA 1
ATOM 690 C CA B GLU A 1 112 ? -7.891 40.780 7.711 0.50 39.20 90 GLU A CA 1
ATOM 691 C C . GLU A 1 112 ? -8.070 40.334 6.266 1.00 40.56 90 GLU A C 1
ATOM 692 O O . GLU A 1 112 ? -7.096 40.033 5.575 1.00 40.47 90 GLU A O 1
ATOM 703 N N . GLY A 1 113 ? -9.321 40.288 5.810 1.00 51.19 91 GLY A N 1
ATOM 704 C CA . GLY A 1 113 ? -9.635 39.958 4.414 1.00 61.14 91 GLY A CA 1
ATOM 705 C C . GLY A 1 113 ? -9.391 38.514 4.003 1.00 62.59 91 GLY A C 1
ATOM 706 O O . GLY A 1 113 ? -8.965 37.687 4.812 1.00 65.98 91 GLY A O 1
ATOM 707 N N . GLU A 1 114 ? -9.663 38.219 2.731 1.00 61.45 92 GLU A N 1
ATOM 708 C CA . GLU A 1 114 ? -9.504 36.866 2.185 1.00 58.72 92 GLU A CA 1
ATOM 709 C C . GLU A 1 114 ? -8.036 36.501 1.954 1.00 56.43 92 GLU A C 1
ATOM 710 O O . GLU A 1 114 ? -7.161 37.371 1.961 1.00 56.81 92 GLU A O 1
ATOM 716 N N . ASP A 1 115 ? -7.781 35.208 1.748 1.00 58.00 93 ASP A N 1
ATOM 717 C CA . ASP A 1 115 ? -6.436 34.707 1.430 1.00 55.31 93 ASP A CA 1
ATOM 718 C C . ASP A 1 115 ? -5.887 35.286 0.122 1.00 48.30 93 ASP A C 1
ATOM 719 O O . ASP A 1 115 ? -4.672 35.423 -0.032 1.00 41.82 93 ASP A O 1
ATOM 724 N N . ASP A 1 116 ? -6.784 35.613 -0.810 1.00 52.18 94 ASP A N 1
ATOM 725 C CA . ASP A 1 116 ? -6.404 36.149 -2.124 1.00 51.02 94 ASP A CA 1
ATOM 726 C C . ASP A 1 116 ? -6.305 37.680 -2.167 1.00 51.93 94 ASP A C 1
ATOM 727 O O . ASP A 1 116 ? -5.897 38.245 -3.183 1.00 55.28 94 ASP A O 1
ATOM 732 N N . ALA A 1 117 ? -6.702 38.343 -1.082 1.00 44.41 95 ALA A N 1
ATOM 733 C CA . ALA A 1 117 ? -6.532 39.790 -0.948 1.00 40.60 95 ALA A CA 1
ATOM 734 C C . ALA A 1 117 ? -6.227 40.140 0.508 1.00 32.10 95 ALA A C 1
ATOM 735 O O . ALA A 1 117 ? -7.038 40.782 1.180 1.00 34.78 95 ALA A O 1
ATOM 737 N N . PRO A 1 118 ? -5.050 39.711 1.003 1.00 30.33 96 PRO A N 1
ATOM 738 C CA . PRO A 1 118 ? -4.706 39.957 2.406 1.00 27.86 96 PRO A CA 1
ATOM 739 C C . PRO A 1 118 ? -4.605 41.437 2.766 1.00 24.77 96 PRO A C 1
ATOM 740 O O . PRO A 1 118 ? -4.270 42.266 1.922 1.00 24.46 96 PRO A O 1
ATOM 744 N N . ARG A 1 119 ? -4.911 41.741 4.022 1.00 23.47 97 ARG A N 1
ATOM 745 C CA . ARG A 1 119 ? -4.692 43.060 4.605 1.00 23.18 97 ARG A CA 1
ATOM 746 C C . ARG A 1 119 ? -4.300 42.836 6.062 1.00 21.71 97 ARG A C 1
ATOM 747 O O . ARG A 1 119 ? -4.643 41.804 6.644 1.00 23.58 97 ARG A O 1
ATOM 755 N N . PHE A 1 120 ? -3.559 43.781 6.637 1.00 20.81 98 PHE A N 1
ATOM 756 C CA . PHE A 1 120 ? -3.085 43.660 8.015 1.00 20.19 98 PHE A CA 1
ATOM 757 C C . PHE A 1 120 ? -3.220 44.967 8.780 1.00 20.03 98 PHE A C 1
ATOM 758 O O . PHE A 1 120 ? -3.100 46.047 8.203 1.00 20.89 98 PHE A O 1
ATOM 766 N N . THR A 1 121 ? -3.477 44.854 10.081 1.00 20.63 99 THR A N 1
ATOM 767 C CA . THR A 1 121 ? -3.388 45.984 10.994 1.00 21.22 99 THR A CA 1
ATOM 768 C C . THR A 1 121 ? -2.133 45.809 11.838 1.00 20.77 99 THR A C 1
ATOM 769 O O . THR A 1 121 ? -1.978 44.798 12.523 1.00 22.09 99 THR A O 1
ATOM 773 N N . VAL A 1 122 ? -1.240 46.794 11.769 1.00 20.00 100 VAL A N 1
ATOM 774 C CA . VAL A 1 122 ? 0.002 46.796 12.537 1.00 19.73 100 VAL A CA 1
ATOM 775 C C . VAL A 1 122 ? -0.164 47.793 13.680 1.00 20.37 100 VAL A C 1
ATOM 776 O O . VAL A 1 122 ? -0.489 48.954 13.440 1.00 21.36 100 VAL A O 1
ATOM 780 N N . ARG A 1 123 ? 0.057 47.330 14.910 1.00 20.00 101 ARG A N 1
ATOM 781 C CA A ARG A 1 123 ? -0.146 48.152 16.104 0.50 19.61 101 ARG A CA 1
ATOM 782 C CA B ARG A 1 123 ? -0.146 48.149 16.101 0.50 21.22 101 ARG A CA 1
ATOM 783 C C . ARG A 1 123 ? 1.167 48.335 16.863 1.00 19.64 101 ARG A C 1
ATOM 784 O O . ARG A 1 123 ? 1.902 47.371 17.093 1.00 20.40 101 ARG A O 1
ATOM 799 N N . LEU A 1 124 ? 1.456 49.581 17.243 1.00 19.40 102 LEU A N 1
ATOM 800 C CA . LEU A 1 124 ? 2.678 49.921 17.972 1.00 18.78 102 LEU A CA 1
ATOM 801 C C . LEU A 1 124 ? 2.411 50.063 19.463 1.00 18.88 102 LEU A C 1
ATOM 802 O O . LEU A 1 124 ? 1.292 50.374 19.878 1.00 19.86 102 LEU A O 1
ATOM 807 N N . VAL A 1 125 ? 3.456 49.855 20.260 1.00 18.33 103 VAL A N 1
ATOM 808 C CA . VAL A 1 125 ? 3.419 50.194 21.678 1.00 18.46 103 VAL A CA 1
ATOM 809 C C . VAL A 1 125 ? 3.119 51.692 21.771 1.00 20.32 103 VAL A C 1
ATOM 810 O O . VAL A 1 125 ? 3.767 52.500 21.104 1.00 20.05 103 VAL A O 1
ATOM 814 N N . GLY A 1 126 ? 2.120 52.051 22.572 1.00 19.98 104 GLY A N 1
ATOM 815 C CA . GLY A 1 126 ? 1.670 53.438 22.670 1.00 20.95 104 GLY A CA 1
ATOM 816 C C . GLY A 1 126 ? 0.306 53.680 22.047 1.00 21.95 104 GLY A C 1
ATOM 817 O O . GLY A 1 126 ? -0.394 54.610 22.444 1.00 23.44 104 GLY A O 1
ATOM 818 N N . GLY A 1 127 ? -0.066 52.867 21.058 1.00 22.37 105 GLY A N 1
ATOM 819 C CA . GLY A 1 127 ? -1.417 52.919 20.489 1.00 23.35 105 GLY A CA 1
ATOM 820 C C . GLY A 1 127 ? -1.545 53.225 19.005 1.00 23.93 105 GLY A C 1
ATOM 821 O O . GL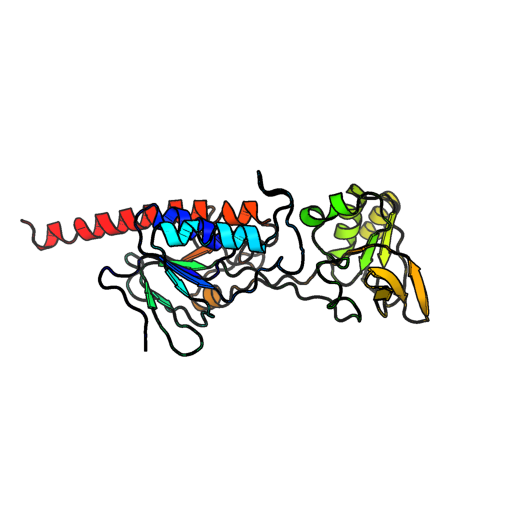Y A 1 127 ? -2.621 53.039 18.437 1.00 26.46 105 GLY A O 1
ATOM 822 N N . VAL A 1 128 ? -0.475 53.701 18.371 1.00 22.04 106 VAL A N 1
ATOM 823 C CA . VAL A 1 128 ? -0.521 54.026 16.941 1.00 21.46 106 VAL A CA 1
ATOM 824 C C . VAL A 1 128 ? -0.712 52.751 16.116 1.00 20.60 106 VAL A C 1
ATOM 825 O O . VAL A 1 128 ? -0.042 51.746 16.357 1.00 21.29 106 VAL A O 1
ATOM 829 N N . ALA A 1 129 ? -1.637 52.800 15.158 1.00 21.26 107 ALA A N 1
ATOM 830 C CA . ALA A 1 129 ? -1.905 51.664 14.276 1.00 21.86 107 ALA A CA 1
ATOM 831 C C . ALA A 1 129 ? -1.878 52.077 12.807 1.00 22.27 107 ALA A C 1
ATOM 832 O O . ALA A 1 129 ? -2.183 53.225 12.470 1.00 23.34 107 ALA A O 1
ATOM 834 N N . LEU A 1 130 ? -1.503 51.126 11.951 1.00 22.29 108 LEU A N 1
ATOM 835 C CA . LEU A 1 130 ? -1.463 51.307 10.498 1.00 22.76 108 LEU A CA 1
ATOM 836 C C . LEU A 1 130 ? -2.169 50.140 9.819 1.00 21.79 108 LEU A C 1
ATOM 837 O O . LEU A 1 130 ? -2.076 49.005 10.286 1.00 21.88 108 LEU A O 1
ATOM 842 N N . SER A 1 131 ? -2.842 50.421 8.705 1.00 20.25 109 SER A N 1
ATOM 843 C CA . SER A 1 131 ? -3.408 49.384 7.844 1.00 19.51 109 SER A CA 1
ATOM 844 C C . SER A 1 131 ? -2.518 49.228 6.613 1.00 18.77 109 SER A C 1
ATOM 845 O O . SER A 1 131 ? -2.087 50.222 6.036 1.00 19.94 109 SER A O 1
ATOM 848 N N . THR A 1 132 ? -2.247 47.985 6.217 1.00 19.26 110 THR A N 1
ATOM 849 C CA . THR A 1 132 ? -1.330 47.705 5.107 1.00 18.93 110 THR A CA 1
ATOM 850 C C . THR A 1 132 ? -1.725 46.451 4.324 1.00 18.33 110 THR A C 1
ATOM 851 O O . THR A 1 132 ? -2.375 45.552 4.859 1.00 19.67 110 THR A O 1
ATOM 855 N N . ARG A 1 133 ? -1.323 46.394 3.056 1.00 18.42 111 ARG A N 1
ATOM 856 C CA . ARG A 1 133 ? -1.605 45.228 2.216 1.00 18.33 111 ARG A CA 1
ATOM 857 C C . ARG A 1 133 ? -0.692 44.047 2.548 1.00 17.86 111 ARG A C 1
ATOM 858 O O . ARG A 1 133 ? -1.118 42.894 2.467 1.00 18.05 111 ARG A O 1
ATOM 866 N N . ARG A 1 134 ? 0.556 44.341 2.915 1.00 17.53 112 ARG A N 1
ATOM 867 C CA . ARG A 1 134 ? 1.574 43.314 3.149 1.00 16.71 112 ARG A CA 1
ATOM 868 C C . ARG A 1 134 ? 2.472 43.675 4.330 1.00 17.08 112 ARG A C 1
ATOM 869 O O . ARG A 1 134 ? 2.565 44.843 4.718 1.00 17.17 112 ARG A O 1
ATOM 877 N N . VAL A 1 135 ? 3.134 42.663 4.888 1.00 16.91 113 VAL A N 1
ATOM 878 C CA . VAL A 1 135 ? 4.085 42.847 5.986 1.00 17.25 113 VAL A CA 1
ATOM 879 C C . VAL A 1 135 ? 5.377 42.078 5.706 1.00 17.00 113 VAL A C 1
ATOM 880 O O . VAL A 1 135 ? 5.339 40.936 5.244 1.00 17.83 113 VAL A O 1
ATOM 884 N N . VAL A 1 136 ? 6.511 42.723 5.978 1.00 16.09 114 VAL A N 1
ATOM 885 C CA . VAL A 1 136 ? 7.814 42.062 6.004 1.00 15.68 114 VAL A CA 1
ATOM 886 C C . VAL A 1 136 ? 8.333 42.136 7.436 1.00 15.62 114 VAL A C 1
ATOM 887 O O . VAL A 1 136 ? 8.501 43.230 7.979 1.00 16.92 114 VAL A O 1
ATOM 891 N N . VAL A 1 137 ? 8.569 40.977 8.046 1.00 15.29 115 VAL A N 1
ATOM 892 C CA . VAL A 1 137 ? 9.113 40.906 9.402 1.00 15.74 115 VAL A CA 1
ATOM 893 C C . VAL A 1 137 ? 10.621 40.679 9.310 1.00 15.49 115 VAL A C 1
ATOM 894 O O . VAL A 1 137 ? 11.073 39.654 8.795 1.00 15.59 115 VAL A O 1
ATOM 898 N N . ALA A 1 138 ? 11.388 41.654 9.792 1.00 15.02 116 ALA A N 1
ATOM 899 C CA . ALA A 1 138 ? 12.850 41.607 9.749 1.00 14.86 116 ALA A CA 1
ATOM 900 C C . ALA A 1 138 ? 13.400 42.053 11.101 1.00 14.59 116 ALA A C 1
ATOM 901 O O . ALA A 1 138 ? 14.214 42.970 11.195 1.00 14.72 116 ALA A O 1
ATOM 903 N N . THR A 1 139 ? 12.947 41.363 12.143 1.00 14.54 117 THR A N 1
ATOM 904 C CA . THR A 1 139 ? 13.138 41.782 13.533 1.00 14.75 117 THR A CA 1
ATOM 905 C C . THR A 1 139 ? 14.380 41.198 14.221 1.00 15.09 117 THR A C 1
ATOM 906 O O . THR A 1 139 ? 14.618 41.460 15.404 1.00 15.50 117 THR A O 1
ATOM 910 N N . GLY A 1 140 ? 15.160 40.404 13.493 1.00 14.86 118 GLY A N 1
ATOM 911 C CA . GLY A 1 140 ? 16.418 39.876 14.010 1.00 14.41 118 GLY A CA 1
ATOM 912 C C . GLY A 1 140 ? 16.272 38.805 15.076 1.00 14.64 118 GLY A C 1
ATOM 913 O O . GLY A 1 140 ? 15.211 38.193 15.223 1.00 15.19 118 GLY A O 1
ATOM 914 N N . LEU A 1 141 ? 17.360 38.576 15.809 1.00 15.49 119 LEU A N 1
ATOM 915 C CA . LEU A 1 141 ? 17.369 37.639 16.932 1.00 16.44 119 LEU A CA 1
ATOM 916 C C . LEU A 1 141 ? 18.107 38.237 18.123 1.00 17.27 119 LEU A C 1
ATOM 917 O O . LEU A 1 141 ? 18.906 39.164 17.965 1.00 17.37 119 LEU A O 1
ATOM 922 N N . ARG A 1 142 ? 17.816 37.691 19.305 1.00 18.52 120 ARG A N 1
ATOM 923 C CA A ARG A 1 142 ? 18.440 38.096 20.565 0.50 19.19 120 ARG A CA 1
ATOM 924 C CA B ARG A 1 142 ? 18.460 38.114 20.542 0.50 19.39 120 ARG A CA 1
ATOM 925 C C . ARG A 1 142 ? 19.486 37.070 20.985 1.00 19.28 120 ARG A C 1
ATOM 926 O O . ARG A 1 142 ? 19.205 35.870 20.988 1.00 20.25 120 ARG A O 1
ATOM 941 N N . ASP A 1 143 ? 20.681 37.541 21.342 1.00 19.37 121 ASP A N 1
ATOM 942 C CA . ASP A 1 143 ? 21.728 36.682 21.895 1.00 19.33 121 ASP A CA 1
ATOM 943 C C . ASP A 1 143 ? 21.574 36.639 23.409 1.00 20.21 121 ASP A C 1
ATOM 944 O O . ASP A 1 143 ? 21.777 37.650 24.082 1.00 22.33 121 ASP A O 1
ATOM 949 N N . GLU A 1 144 ? 21.203 35.480 23.944 1.00 19.98 122 GLU A N 1
ATOM 950 C CA . GLU A 1 144 ? 21.134 35.304 25.392 1.00 20.67 122 GLU A CA 1
ATOM 951 C C . GLU A 1 144 ? 22.480 34.790 25.881 1.00 20.97 122 GLU A C 1
ATOM 952 O O . GLU A 1 144 ? 22.881 33.669 25.561 1.00 22.15 122 GLU A O 1
ATOM 958 N N . LEU A 1 145 ? 23.174 35.627 26.647 1.00 21.62 123 LEU A N 1
ATOM 959 C CA . LEU A 1 145 ? 24.550 35.363 27.057 1.00 21.43 123 LEU A CA 1
ATOM 960 C C . LEU A 1 145 ? 24.597 34.694 28.427 1.00 22.29 123 LEU A C 1
ATOM 961 O O . LEU A 1 145 ? 23.668 34.846 29.225 1.00 22.84 123 LEU A O 1
ATOM 966 N N . PRO A 1 146 ? 25.683 33.951 28.706 1.00 23.31 124 PRO A N 1
ATOM 967 C CA . PRO A 1 146 ? 25.811 33.312 30.017 1.00 23.89 124 PRO A CA 1
ATOM 968 C C . PRO A 1 146 ? 25.984 34.332 31.139 1.00 25.36 124 PRO A C 1
ATOM 969 O O . PRO A 1 146 ? 26.671 35.340 30.961 1.00 24.27 124 PRO A O 1
ATOM 973 N N . ASP A 1 147 ? 25.357 34.062 32.281 1.00 26.74 125 ASP A N 1
ATOM 974 C CA . ASP A 1 147 ? 25.390 34.976 33.420 1.00 29.67 125 ASP A CA 1
ATOM 975 C C . ASP A 1 147 ? 26.692 34.796 34.203 1.00 29.23 125 ASP A C 1
ATOM 976 O O . ASP A 1 147 ? 26.714 34.196 35.282 1.00 31.67 125 ASP A O 1
ATOM 981 N N . ILE A 1 148 ? 27.773 35.321 33.632 1.00 27.37 126 ILE A N 1
ATOM 982 C CA . ILE A 1 148 ? 29.103 35.279 34.232 1.00 26.53 126 ILE A CA 1
ATOM 983 C C . ILE A 1 148 ? 29.631 36.714 34.271 1.00 26.26 126 ILE A C 1
ATOM 984 O O . ILE A 1 148 ? 29.572 37.412 33.259 1.00 26.35 126 ILE A O 1
ATOM 989 N N . PRO A 1 149 ? 30.136 37.165 35.435 1.00 26.84 127 PRO A N 1
ATOM 990 C CA . PRO A 1 149 ? 30.646 38.535 35.531 1.00 27.20 127 PRO A CA 1
ATOM 991 C C . PRO A 1 149 ? 31.666 38.886 34.447 1.00 27.32 127 PRO A C 1
ATOM 992 O O . PRO A 1 149 ? 32.604 38.123 34.205 1.00 27.14 127 PRO A O 1
ATOM 996 N N . GLY A 1 150 ? 31.457 40.031 33.798 1.00 28.27 128 GLY A N 1
ATOM 997 C CA . GLY A 1 150 ? 32.328 40.501 32.724 1.00 27.09 128 GLY A CA 1
ATOM 998 C C . GLY A 1 150 ? 31.772 40.270 31.328 1.00 25.22 128 GLY A C 1
ATOM 999 O O . GLY A 1 150 ? 32.120 40.997 30.399 1.00 24.95 128 GLY A O 1
ATOM 1000 N N . VAL A 1 151 ? 30.909 39.267 31.173 1.00 24.08 129 VAL A N 1
ATOM 1001 C CA . VAL A 1 151 ? 30.403 38.877 29.850 1.00 23.19 129 VAL A CA 1
ATOM 1002 C C . VAL A 1 151 ? 29.600 40.001 29.186 1.00 25.55 129 VAL A C 1
ATOM 1003 O O . VAL A 1 151 ? 29.844 40.332 28.024 1.00 25.29 129 VAL A O 1
ATOM 1007 N N . ARG A 1 152 ? 28.655 40.585 29.921 1.00 28.16 130 ARG A N 1
ATOM 1008 C CA . ARG A 1 152 ? 27.846 41.696 29.400 1.00 30.15 130 ARG A CA 1
ATOM 1009 C C . ARG A 1 152 ? 28.694 42.903 29.012 1.00 27.67 130 ARG A C 1
ATOM 1010 O O . ARG A 1 152 ? 28.483 43.502 27.954 1.00 28.82 130 ARG A O 1
ATOM 1018 N N . GLU A 1 153 ? 29.648 43.246 29.876 1.00 28.19 131 GLU A N 1
ATOM 1019 C CA A GLU A 1 153 ? 30.471 44.429 29.685 0.50 29.12 131 GLU A CA 1
ATOM 1020 C CA B GLU A 1 153 ? 30.503 44.429 29.690 0.50 29.78 131 GLU A CA 1
ATOM 1021 C C . GLU A 1 153 ? 31.362 44.314 28.442 1.00 26.72 131 GLU A C 1
ATOM 1022 O O . GLU A 1 153 ? 31.564 45.296 27.727 1.00 28.03 131 GLU A O 1
ATOM 1033 N N . ARG A 1 154 ? 31.878 43.113 28.188 1.00 24.58 132 ARG A N 1
ATOM 1034 C CA . ARG A 1 154 ? 32.839 42.899 27.104 1.00 22.04 132 ARG A CA 1
ATOM 1035 C C . ARG A 1 154 ? 32.234 42.399 25.788 1.00 19.93 132 ARG A C 1
ATOM 1036 O O . ARG A 1 154 ? 32.947 42.287 24.791 1.00 20.30 132 ARG A O 1
ATOM 1044 N N . TRP A 1 155 ? 30.933 42.106 25.786 1.00 19.46 133 TRP A N 1
ATOM 1045 C CA . TRP A 1 155 ? 30.223 41.638 24.585 1.00 20.20 133 TRP A CA 1
ATOM 1046 C C . TRP A 1 155 ? 30.424 42.597 23.409 1.00 19.83 133 TRP A C 1
ATOM 1047 O O . TRP A 1 155 ? 30.179 43.799 23.530 1.00 20.36 133 TRP A O 1
ATOM 1058 N N . GLY A 1 156 ? 30.894 42.059 22.284 1.00 20.27 134 GLY A N 1
ATOM 1059 C CA . GLY A 1 156 ? 31.152 42.855 21.081 1.00 20.67 134 GLY A CA 1
ATOM 1060 C C . GLY A 1 156 ? 32.535 43.482 21.005 1.00 20.97 134 GLY A C 1
ATOM 1061 O O . GLY A 1 156 ? 32.921 44.007 19.956 1.00 21.78 134 GLY A O 1
ATOM 1062 N N . LYS A 1 157 ? 33.280 43.434 22.110 1.00 21.44 135 LYS A N 1
ATOM 1063 C CA . LYS A 1 157 ? 34.640 43.961 22.163 1.00 21.67 135 LYS A CA 1
ATOM 1064 C C . LYS A 1 157 ? 35.641 42.805 22.132 1.00 20.64 135 LYS A C 1
ATOM 1065 O O . LYS A 1 157 ? 36.300 42.587 21.115 1.00 22.06 135 LYS A O 1
ATOM 1071 N N . ASP A 1 158 ? 35.744 42.068 23.237 1.00 19.55 136 ASP A N 1
ATOM 1072 C CA . ASP A 1 158 ? 36.619 40.890 23.315 1.00 20.46 136 ASP A CA 1
ATOM 1073 C C . ASP A 1 158 ? 35.954 39.672 23.985 1.00 19.71 136 ASP A C 1
ATOM 1074 O O . ASP A 1 158 ? 36.621 38.676 24.272 1.00 19.62 136 ASP A O 1
ATOM 1079 N N . LEU A 1 159 ? 34.646 39.766 24.233 1.00 18.73 137 LEU A N 1
ATOM 1080 C CA . LEU A 1 159 ? 33.798 38.602 24.472 1.00 18.98 137 LEU A CA 1
ATOM 1081 C C . LEU A 1 159 ? 32.878 38.539 23.256 1.00 18.74 137 LEU A C 1
ATOM 1082 O O . LEU A 1 159 ? 32.035 39.417 23.061 1.00 19.43 137 LEU A O 1
ATOM 1087 N N . LEU A 1 160 ? 33.063 37.513 22.429 1.00 17.05 138 LEU A N 1
ATOM 1088 C CA . LEU A 1 160 ? 32.493 37.486 21.083 1.00 16.67 138 LEU A CA 1
ATOM 1089 C C . LEU A 1 160 ? 31.826 36.152 20.772 1.00 16.33 138 LEU A C 1
ATOM 1090 O O . LEU A 1 160 ? 31.908 35.207 21.554 1.00 17.27 138 LEU A O 1
ATOM 1095 N N . HIS A 1 161 ? 31.158 36.081 19.626 1.00 17.18 139 HIS A N 1
ATOM 1096 C CA . HIS A 1 161 ? 30.575 34.823 19.161 1.00 17.36 139 HIS A CA 1
ATOM 1097 C C . HIS A 1 161 ? 31.074 34.416 17.774 1.00 17.27 139 HIS A C 1
ATOM 1098 O O . HIS A 1 161 ? 31.611 33.324 17.603 1.00 19.18 139 HIS A O 1
ATOM 1105 N N . CYS A 1 162 ? 30.917 35.308 16.802 1.00 16.73 140 CYS A N 1
ATOM 1106 C CA . CYS A 1 162 ? 30.961 34.947 15.383 1.00 18.13 140 CYS A CA 1
ATOM 1107 C C . CYS A 1 162 ? 32.420 34.948 14.822 1.00 17.25 140 CYS A C 1
ATOM 1108 O O . CYS A 1 162 ? 33.034 36.005 14.698 1.00 17.23 140 CYS A O 1
ATOM 1111 N N . PRO A 1 163 ? 32.970 33.748 14.496 1.00 20.06 141 PRO A N 1
ATOM 1112 C CA . PRO A 1 163 ? 34.325 33.698 13.930 1.00 19.66 141 PRO A CA 1
ATOM 1113 C C . PRO A 1 163 ? 34.481 34.335 12.545 1.00 18.06 141 PRO A C 1
ATOM 1114 O O . PRO A 1 163 ? 35.570 34.795 12.210 1.00 18.39 141 PRO A O 1
ATOM 1118 N N . TYR A 1 164 ? 33.420 34.361 11.743 1.00 17.28 142 TYR A N 1
ATOM 1119 C CA . TYR A 1 164 ? 33.485 35.034 10.440 1.00 17.18 142 TYR A CA 1
ATOM 1120 C C . TYR A 1 164 ? 33.571 36.548 10.620 1.00 17.67 142 TYR A C 1
ATOM 1121 O O . TYR A 1 164 ? 34.303 37.226 9.896 1.00 19.68 142 TYR A O 1
ATOM 1130 N N . CYS A 1 165 ? 32.849 37.061 11.611 1.00 16.89 143 CYS A N 1
ATOM 1131 C CA . CYS A 1 165 ? 32.834 38.489 11.907 1.00 17.69 143 CYS A CA 1
ATOM 1132 C C . CYS A 1 165 ? 34.142 38.975 12.527 1.00 18.12 143 CYS A C 1
ATOM 1133 O O . CYS A 1 165 ? 34.608 40.068 12.210 1.00 19.35 143 CYS A O 1
ATOM 1136 N N . HIS A 1 166 ? 34.728 38.156 13.402 1.00 17.63 144 HIS A N 1
ATOM 1137 C CA . HIS A 1 166 ? 35.826 38.591 14.274 1.00 18.32 144 HIS A CA 1
ATOM 1138 C C . HIS A 1 166 ? 37.130 37.808 14.164 1.00 17.91 144 HIS A C 1
ATOM 1139 O O . HIS A 1 166 ? 38.168 38.284 14.626 1.00 18.71 144 HIS A O 1
ATOM 1146 N N . GLY A 1 167 ? 37.075 36.613 13.584 1.00 17.95 145 GLY A N 1
ATOM 1147 C CA . GLY A 1 167 ? 38.218 35.705 13.567 1.00 17.74 145 GLY A CA 1
ATOM 1148 C C . GLY A 1 167 ? 39.477 36.321 12.996 1.00 17.02 145 GLY A C 1
ATOM 1149 O O . GLY A 1 167 ? 40.541 36.255 13.611 1.00 17.45 145 GLY A O 1
ATOM 1150 N N . TYR A 1 168 ? 39.367 36.922 11.816 1.00 17.00 146 TYR A N 1
ATOM 1151 C CA . TYR A 1 168 ? 40.535 37.509 11.170 1.00 16.61 146 TYR A CA 1
ATOM 1152 C C . TYR A 1 168 ? 41.234 38.517 12.084 1.00 16.91 146 TYR A C 1
ATOM 1153 O O . TYR A 1 168 ? 42.463 38.533 12.181 1.00 18.11 146 TYR A O 1
ATOM 1162 N N . GLU A 1 169 ? 40.433 39.334 12.765 1.00 16.90 147 GLU A N 1
ATOM 1163 C CA . GLU A 1 169 ? 40.940 40.412 13.614 1.00 17.90 147 GLU A CA 1
ATOM 1164 C C . GLU A 1 169 ? 41.693 39.910 14.852 1.00 18.97 147 GLU A C 1
ATOM 1165 O O . GLU A 1 169 ? 42.471 40.658 15.445 1.00 21.38 147 GLU A O 1
ATOM 1171 N N . VAL A 1 170 ? 41.461 38.657 15.240 1.00 19.05 148 VAL A N 1
ATOM 1172 C CA . VAL A 1 170 ? 42.169 38.054 16.375 1.00 19.51 148 VAL A CA 1
ATOM 1173 C C . VAL A 1 170 ? 43.024 36.850 15.951 1.00 19.11 148 VAL A C 1
ATOM 1174 O O . VAL A 1 170 ? 43.308 35.964 16.760 1.00 19.95 148 VAL A O 1
ATOM 1178 N N . SER A 1 171 ? 43.453 36.846 14.688 1.00 19.40 149 SER A N 1
ATOM 1179 C CA . SER A 1 171 ? 44.293 35.779 14.142 1.00 19.58 149 SER A CA 1
ATOM 1180 C C . SER A 1 171 ? 45.520 35.527 15.013 1.00 19.02 149 SER A C 1
ATOM 1181 O O . SER A 1 171 ? 46.194 36.469 15.427 1.00 20.30 149 SER A O 1
ATOM 1184 N N . ASP A 1 172 ? 45.787 34.251 15.292 1.00 19.48 150 ASP A N 1
ATOM 1185 C CA . ASP A 1 172 ? 46.985 33.813 16.022 1.00 20.36 150 ASP A CA 1
ATOM 1186 C C . ASP A 1 172 ? 47.067 34.266 17.487 1.00 21.31 150 ASP A C 1
ATOM 1187 O O . ASP A 1 172 ? 48.104 34.083 18.128 1.00 24.04 150 ASP A O 1
ATOM 1192 N N . GLN A 1 173 ? 45.991 34.839 18.024 1.00 20.49 151 GLN A N 1
ATOM 1193 C CA . GLN A 1 173 ? 45.987 35.289 19.416 1.00 21.20 151 GLN A CA 1
ATOM 1194 C C . GLN A 1 173 ? 45.547 34.159 20.350 1.00 20.62 151 GLN A C 1
ATOM 1195 O O . GLN A 1 173 ? 44.999 33.156 19.893 1.00 19.94 151 GLN A O 1
ATOM 1201 N N . PRO A 1 174 ? 45.796 34.312 21.666 1.00 19.71 152 PRO A N 1
ATOM 1202 C CA . PRO A 1 174 ? 45.309 33.315 22.623 1.00 18.91 152 PRO A CA 1
ATOM 1203 C C . PRO A 1 174 ? 43.797 33.429 22.830 1.00 18.09 152 PRO A C 1
ATOM 1204 O O . PRO A 1 174 ? 43.327 34.346 23.511 1.00 19.58 152 PRO A O 1
ATOM 1208 N N . LEU A 1 175 ? 43.053 32.502 22.230 1.00 17.16 153 LEU A N 1
ATOM 1209 C CA . LEU A 1 175 ? 41.592 32.528 22.254 1.00 17.35 153 LEU A CA 1
ATOM 1210 C C . LEU A 1 175 ? 41.045 31.523 23.259 1.00 17.75 153 LEU A C 1
ATOM 1211 O O . LEU A 1 175 ? 41.602 30.438 23.428 1.00 18.01 153 LEU A O 1
ATOM 1216 N N . GLY A 1 176 ? 39.951 31.890 23.919 1.00 18.66 154 GLY A N 1
ATOM 1217 C CA . GLY A 1 176 ? 39.249 30.983 24.822 1.00 18.56 154 GLY A CA 1
ATOM 1218 C C . GLY A 1 176 ? 37.820 30.755 24.367 1.00 18.11 154 GLY A C 1
ATOM 1219 O O . GLY A 1 176 ? 37.243 31.592 23.671 1.00 19.05 154 GLY A O 1
ATOM 1220 N N . VAL A 1 177 ? 37.260 29.610 24.749 1.00 17.81 155 VAL A N 1
ATOM 1221 C CA . VAL A 1 177 ? 35.848 29.304 24.521 1.00 18.25 155 VAL A CA 1
ATOM 1222 C C . VAL A 1 177 ? 35.236 28.832 25.836 1.00 19.28 155 VAL A C 1
ATOM 1223 O O . VAL A 1 177 ? 35.770 27.927 26.473 1.00 19.47 155 VAL A O 1
ATOM 1227 N N . LEU A 1 178 ? 34.124 29.443 26.243 1.00 18.95 156 LEU A N 1
ATOM 1228 C CA . LEU A 1 178 ? 33.440 29.034 27.473 1.00 19.43 156 LEU A CA 1
ATOM 1229 C C . LEU A 1 178 ? 32.459 27.903 27.186 1.00 20.48 156 LEU A C 1
ATOM 1230 O O . LEU A 1 178 ? 31.698 27.966 26.221 1.00 20.81 156 LEU A O 1
ATOM 1235 N N . GLY A 1 179 ? 32.468 26.878 28.036 1.00 20.20 157 GLY A N 1
ATOM 1236 C CA . GLY A 1 179 ? 31.575 25.728 27.877 1.00 20.99 157 GLY A CA 1
ATOM 1237 C C . GLY A 1 179 ? 30.190 25.981 28.445 1.00 22.72 157 GLY A C 1
ATOM 1238 O O . GLY A 1 179 ? 29.741 25.269 29.345 1.00 24.38 157 GLY A O 1
ATOM 1239 N N . THR A 1 180 ? 29.511 26.988 27.900 1.00 23.62 158 THR A N 1
ATOM 1240 C CA . THR A 1 180 ? 28.206 27.429 28.393 1.00 24.16 158 THR A CA 1
ATOM 1241 C C . THR A 1 180 ? 27.057 27.017 27.466 1.00 25.70 158 THR A C 1
ATOM 1242 O O . THR A 1 180 ? 25.899 27.361 27.717 1.00 28.20 158 THR A O 1
ATOM 1246 N N . SER A 1 181 ? 27.383 26.276 26.407 1.00 24.95 159 SER A N 1
ATOM 1247 C CA . SER A 1 181 ? 26.411 25.862 25.396 1.00 26.91 159 SER A CA 1
ATOM 1248 C C . SER A 1 181 ? 26.805 24.501 24.821 1.00 25.55 159 SER A C 1
ATOM 1249 O O . SER A 1 181 ? 27.993 24.173 24.785 1.00 24.68 159 SER A O 1
ATOM 1252 N N . PRO A 1 182 ? 25.817 23.707 24.359 1.00 27.12 160 PRO A N 1
ATOM 1253 C CA . PRO A 1 182 ? 26.147 22.446 23.682 1.00 28.85 160 PRO A CA 1
ATOM 1254 C C . PRO A 1 182 ? 26.982 22.618 22.407 1.00 27.29 160 PRO A C 1
ATOM 1255 O O . PRO A 1 182 ? 27.592 21.655 21.950 1.00 30.28 160 PRO A O 1
ATOM 1259 N N . GLY A 1 183 ? 26.996 23.822 21.836 1.00 24.18 161 GLY A N 1
ATOM 1260 C CA . GLY A 1 183 ? 27.789 24.103 20.641 1.00 23.59 161 GLY A CA 1
ATOM 1261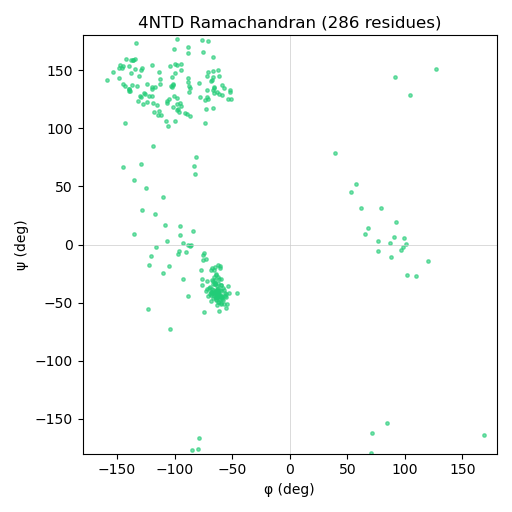 C C . GLY A 1 183 ? 29.239 24.490 20.894 1.00 21.73 161 GLY A C 1
ATOM 1262 O O . GLY A 1 183 ? 29.988 24.720 19.946 1.00 20.70 161 GLY A O 1
ATOM 1263 N N . ALA A 1 184 ? 29.647 24.550 22.162 1.00 20.31 162 ALA A N 1
ATOM 1264 C CA . ALA A 1 184 ? 30.979 25.049 22.525 1.00 19.11 162 ALA A CA 1
ATOM 1265 C C . ALA A 1 184 ? 32.139 24.223 21.955 1.00 18.34 162 ALA A C 1
ATOM 1266 O O . ALA A 1 184 ? 33.154 24.789 21.545 1.00 18.10 162 ALA A O 1
ATOM 1268 N N . VAL A 1 185 ? 31.998 22.898 21.935 1.00 18.87 163 VAL A N 1
ATOM 1269 C CA . VAL A 1 185 ? 33.058 22.032 21.406 1.00 19.02 163 VAL A CA 1
ATOM 1270 C C . VAL A 1 185 ? 33.291 22.316 19.922 1.00 18.50 163 VAL A C 1
ATOM 1271 O O . VAL A 1 185 ? 34.423 22.566 19.507 1.00 19.19 163 VAL A O 1
ATOM 1275 N N . ARG A 1 186 ? 32.221 22.287 19.130 1.00 18.65 164 ARG A N 1
ATOM 1276 C CA . ARG A 1 186 ? 32.324 22.586 17.700 1.00 19.67 164 ARG A CA 1
ATOM 1277 C C . ARG A 1 186 ? 32.857 24.001 17.463 1.00 18.81 164 ARG A C 1
ATOM 1278 O O . ARG A 1 186 ? 33.600 24.238 16.509 1.00 18.88 164 ARG A O 1
ATOM 1286 N N . HIS A 1 187 ? 32.496 24.934 18.343 1.00 17.58 165 HIS A N 1
ATOM 1287 C CA . HIS A 1 187 ? 32.963 26.317 18.224 1.00 17.27 165 HIS A CA 1
ATOM 1288 C C . HIS A 1 187 ? 34.477 26.430 18.420 1.00 16.94 165 HIS A C 1
ATOM 1289 O O . HIS A 1 187 ? 35.144 27.171 17.697 1.00 17.39 165 HIS A O 1
ATOM 1296 N N . ALA A 1 188 ? 35.017 25.694 19.390 1.00 16.61 166 ALA A N 1
ATOM 1297 C CA . ALA A 1 188 ? 36.465 25.665 19.614 1.00 16.83 166 ALA A CA 1
ATOM 1298 C C . ALA A 1 188 ? 37.206 25.075 18.411 1.00 16.70 166 ALA A C 1
ATOM 1299 O O . ALA A 1 188 ? 38.253 25.586 18.006 1.00 16.88 166 ALA A O 1
ATOM 1301 N N . LEU A 1 189 ? 36.653 24.007 17.841 1.00 16.88 167 LEU A N 1
ATOM 1302 C CA . LEU A 1 189 ? 37.238 23.377 16.658 1.00 17.07 167 LEU A CA 1
ATOM 1303 C C . LEU A 1 189 ? 37.211 24.329 15.458 1.00 17.55 167 LEU A C 1
ATOM 1304 O O . LEU A 1 189 ? 38.164 24.384 14.683 1.00 18.03 167 LEU A O 1
ATOM 1309 N N . LEU A 1 190 ? 36.123 25.083 15.323 1.00 17.61 168 LEU A N 1
ATOM 1310 C CA . LEU A 1 190 ? 36.003 26.107 14.283 1.00 17.35 168 LEU A CA 1
ATOM 1311 C C . LEU A 1 190 ? 37.047 27.216 14.457 1.00 16.82 168 LEU A C 1
ATOM 1312 O O . LEU A 1 190 ? 37.699 27.620 13.493 1.00 17.05 168 LEU A O 1
ATOM 1317 N N . LEU A 1 191 ? 37.216 27.690 15.691 1.00 17.58 169 LEU A N 1
ATOM 1318 C CA . LEU A 1 191 ? 38.160 28.775 15.980 1.00 17.64 169 LEU A CA 1
ATOM 1319 C C . LEU A 1 191 ? 39.628 28.400 15.750 1.00 17.56 169 LEU A C 1
ATOM 1320 O O . LEU A 1 191 ? 40.465 29.281 15.540 1.00 17.60 169 LEU A O 1
ATOM 1325 N N . ARG A 1 192 ? 39.938 27.102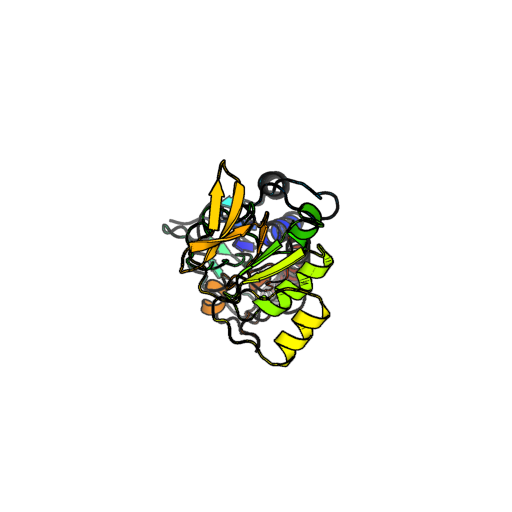 15.768 1.00 18.30 170 ARG A N 1
ATOM 1326 C CA . ARG A 1 192 ? 41.296 26.634 15.453 1.00 19.43 170 ARG A CA 1
ATOM 1327 C C . ARG A 1 192 ? 41.732 26.972 14.026 1.00 18.83 170 ARG A C 1
ATOM 1328 O O . ARG A 1 192 ? 42.923 26.937 13.718 1.00 20.29 170 ARG A O 1
ATOM 1336 N N . GLN A 1 193 ? 40.771 27.289 13.161 1.00 18.41 171 GLN A N 1
ATOM 1337 C CA . GLN A 1 193 ? 41.075 27.773 11.818 1.00 18.82 171 GLN A CA 1
ATOM 1338 C C . GLN A 1 193 ? 41.724 29.171 11.836 1.00 18.46 171 GLN A C 1
ATOM 1339 O O . GLN A 1 193 ? 42.412 29.543 10.885 1.00 20.30 171 GLN A O 1
ATOM 1345 N N . TRP A 1 194 ? 41.524 29.927 12.919 1.00 17.64 172 TRP A N 1
ATOM 1346 C CA . TRP A 1 194 ? 42.087 31.279 13.048 1.00 17.65 172 TRP A CA 1
ATOM 1347 C C . TRP A 1 194 ? 43.293 31.407 13.994 1.00 18.01 172 TRP A C 1
ATOM 1348 O O . TRP A 1 194 ? 44.022 32.396 13.923 1.00 18.91 172 TRP A O 1
ATOM 1359 N N . SER A 1 195 ? 43.498 30.434 14.881 1.00 18.30 173 SER A N 1
ATOM 1360 C CA . SER A 1 195 ? 44.643 30.464 15.801 1.00 18.53 173 SER A CA 1
ATOM 1361 C C . SER A 1 195 ? 45.045 29.060 16.229 1.00 18.70 173 SER A C 1
ATOM 1362 O O . SER A 1 195 ? 44.193 28.182 16.331 1.00 19.10 173 SER A O 1
ATOM 1365 N N . ASP A 1 196 ? 46.340 28.861 16.487 1.00 19.44 174 ASP A N 1
ATOM 1366 C CA A ASP A 1 196 ? 46.797 27.568 17.008 0.50 19.25 174 ASP A CA 1
ATOM 1367 C CA B ASP A 1 196 ? 46.883 27.605 17.013 0.50 20.22 174 ASP A CA 1
ATOM 1368 C C . ASP A 1 196 ? 46.783 27.544 18.538 1.00 19.54 174 ASP A C 1
ATOM 1369 O O . ASP A 1 196 ? 47.142 26.538 19.146 1.00 21.41 174 ASP A O 1
ATOM 1378 N N . ASP A 1 197 ? 46.328 28.642 19.148 1.00 18.61 175 ASP A N 1
ATOM 1379 C CA . ASP A 1 197 ? 46.222 28.772 20.602 1.00 18.16 175 ASP A CA 1
ATOM 1380 C C . ASP A 1 197 ? 44.754 28.995 20.983 1.00 17.83 175 ASP A C 1
ATOM 1381 O O . ASP A 1 197 ? 44.300 30.133 21.129 1.00 18.63 175 ASP A O 1
ATOM 1386 N N . VAL A 1 198 ? 44.022 27.891 21.120 1.00 17.04 176 VAL A N 1
ATOM 1387 C CA . VAL A 1 198 ? 42.603 27.909 21.477 1.00 17.32 176 VAL A CA 1
ATOM 1388 C C . VAL A 1 198 ? 42.378 26.960 22.651 1.00 17.92 176 VAL A C 1
ATOM 1389 O O . VAL A 1 198 ? 42.757 25.794 22.583 1.00 17.99 176 VAL A O 1
ATOM 1393 N N . VAL A 1 199 ? 41.761 27.465 23.719 1.00 17.41 177 VAL A N 1
ATOM 1394 C CA . VAL A 1 199 ? 41.477 26.674 24.915 1.00 18.41 177 VAL A CA 1
ATOM 1395 C C . VAL A 1 199 ? 39.973 26.616 25.173 1.00 18.11 177 VAL A C 1
ATOM 1396 O O . VAL A 1 199 ? 39.286 27.637 25.090 1.00 19.05 177 VAL A O 1
ATOM 1400 N N . LEU A 1 200 ? 39.474 25.424 25.494 1.00 17.85 178 LEU A N 1
ATOM 1401 C CA . LEU A 1 200 ? 38.089 25.249 25.922 1.00 18.23 178 LEU A CA 1
ATOM 1402 C C . LEU A 1 200 ? 38.030 25.192 27.442 1.00 17.76 178 LEU A C 1
ATOM 1403 O O . LEU A 1 200 ? 38.653 24.329 28.059 1.00 18.94 178 LEU A O 1
ATOM 1408 N N . PHE A 1 201 ? 37.284 26.118 28.036 1.00 16.95 179 PHE A N 1
ATOM 1409 C CA . PHE A 1 201 ? 36.979 26.072 29.461 1.00 18.10 179 PHE A CA 1
ATOM 1410 C C . PHE A 1 201 ? 35.713 25.232 29.603 1.00 19.21 179 PHE A C 1
ATOM 1411 O O . PHE A 1 201 ? 34.616 25.706 29.308 1.00 20.23 179 PHE A O 1
ATOM 1419 N N A ARG A 1 202 ? 35.858 23.981 30.037 0.50 19.61 180 ARG A N 1
ATOM 1420 N N B ARG A 1 202 ? 35.889 23.992 30.053 0.50 19.96 180 ARG A N 1
ATOM 1421 C CA A ARG A 1 202 ? 34.737 23.034 30.007 0.50 21.02 180 ARG A CA 1
ATOM 1422 C CA B ARG A 1 202 ? 34.818 23.001 30.091 0.50 21.28 180 ARG A CA 1
ATOM 1423 C C A ARG A 1 202 ? 33.520 23.502 30.802 0.50 21.58 180 ARG A C 1
ATOM 1424 C C B ARG A 1 202 ? 33.559 23.491 30.804 0.50 21.91 180 ARG A C 1
ATOM 1425 O O A ARG A 1 202 ? 32.389 23.279 30.373 0.50 21.64 180 ARG A O 1
ATOM 1426 O O B ARG A 1 202 ? 32.447 23.277 30.322 0.50 22.35 180 ARG A O 1
ATOM 1441 N N . HIS A 1 203 ? 33.743 24.134 31.954 1.00 22.09 181 HIS A N 1
ATOM 1442 C CA . HIS A 1 203 ? 32.634 24.706 32.735 1.00 23.33 181 HIS A CA 1
ATOM 1443 C C . HIS A 1 203 ? 31.556 23.658 33.065 1.00 25.40 181 HIS A C 1
ATOM 1444 O O . HIS A 1 203 ? 30.361 23.960 33.074 1.00 27.78 181 HIS A O 1
ATOM 1451 N N . GLY A 1 204 ? 31.984 22.420 33.312 1.00 25.13 182 GLY A N 1
ATOM 1452 C CA . GLY A 1 204 ? 31.057 21.319 33.594 1.00 34.00 182 GLY A CA 1
ATOM 1453 C C . GLY A 1 204 ? 30.178 20.860 32.436 1.00 35.48 182 GLY A C 1
ATOM 1454 O O . GLY A 1 204 ? 29.202 20.137 32.651 1.00 35.83 182 GLY A O 1
ATOM 1455 N N . LEU A 1 205 ? 30.509 21.275 31.213 1.00 29.18 183 LEU A N 1
ATOM 1456 C CA . LEU A 1 205 ? 29.829 20.783 30.015 1.00 28.57 183 LEU A CA 1
ATOM 1457 C C . LEU A 1 205 ? 30.118 19.295 29.835 1.00 30.21 183 LEU A C 1
ATOM 1458 O O . LEU A 1 205 ? 31.266 18.868 29.963 1.00 32.50 183 LEU A O 1
ATOM 1463 N N . GLU A 1 206 ? 29.084 18.510 29.542 1.00 31.81 184 GLU A N 1
ATOM 1464 C CA . GLU A 1 206 ? 29.251 17.075 29.308 1.00 36.88 184 GLU A CA 1
ATOM 1465 C C . GLU A 1 206 ? 29.927 16.850 27.958 1.00 37.86 184 GLU A C 1
ATOM 1466 O O . GLU A 1 206 ? 29.371 17.206 26.917 1.00 39.24 184 GLU A O 1
ATOM 1472 N N . LEU A 1 207 ? 31.126 16.271 27.984 1.00 31.26 185 LEU A N 1
ATOM 1473 C CA . LEU A 1 207 ? 31.869 15.940 26.764 1.00 31.49 185 LEU A CA 1
ATOM 1474 C C . LEU A 1 207 ? 31.728 14.454 26.450 1.00 30.48 185 LEU A C 1
ATOM 1475 O O . LEU A 1 207 ? 31.801 13.614 27.348 1.00 34.32 185 LEU A O 1
ATOM 1480 N N . THR A 1 208 ? 31.532 14.141 25.172 1.00 28.28 186 THR A N 1
ATOM 1481 C CA . THR A 1 208 ? 31.491 12.757 24.710 1.00 26.88 186 THR A CA 1
ATOM 1482 C C . THR A 1 208 ? 32.900 12.291 24.358 1.00 28.49 186 THR A C 1
ATOM 1483 O O . THR A 1 208 ? 33.833 13.095 24.303 1.00 26.72 186 THR A O 1
ATOM 1487 N N . ASP A 1 209 ? 33.051 10.992 24.113 1.00 30.59 187 ASP A N 1
ATOM 1488 C CA . ASP A 1 209 ? 34.331 10.445 23.661 1.00 30.42 187 ASP A CA 1
ATOM 1489 C C . ASP A 1 209 ? 34.751 11.061 22.323 1.00 27.81 187 ASP A C 1
ATOM 1490 O O . ASP A 1 209 ? 35.930 11.352 22.116 1.00 27.01 187 ASP A O 1
ATOM 1495 N N . ASP A 1 210 ? 33.788 11.262 21.424 1.00 27.66 188 ASP A N 1
ATOM 1496 C CA . ASP A 1 210 ? 34.057 11.913 20.138 1.00 26.90 188 ASP A CA 1
ATOM 1497 C C . ASP A 1 210 ? 34.521 13.362 20.318 1.00 24.52 188 ASP A C 1
ATOM 1498 O O . ASP A 1 210 ? 35.426 13.810 19.614 1.00 25.02 188 ASP A O 1
ATOM 1503 N N . ASP A 1 211 ? 33.905 14.087 21.254 1.00 23.65 189 ASP A N 1
ATOM 1504 C CA . ASP A 1 211 ? 34.333 15.455 21.584 1.00 22.48 189 ASP A CA 1
ATOM 1505 C C . ASP A 1 211 ? 35.798 15.469 22.008 1.00 22.14 189 ASP A C 1
ATOM 1506 O O . ASP A 1 211 ? 36.601 16.251 21.494 1.00 20.95 189 ASP A O 1
ATOM 1511 N N . ARG A 1 212 ? 36.136 14.598 22.954 1.00 23.56 190 ARG A N 1
ATOM 1512 C CA . ARG A 1 212 ? 37.492 14.533 23.492 1.00 23.36 190 ARG A CA 1
ATOM 1513 C C . ARG A 1 212 ? 38.527 14.147 22.429 1.00 22.48 190 ARG A C 1
ATOM 1514 O O . ARG A 1 212 ? 39.599 14.748 22.365 1.00 22.21 190 ARG A O 1
ATOM 1522 N N . ARG A 1 213 ? 38.204 13.163 21.590 1.00 22.53 191 ARG A N 1
ATOM 1523 C CA . ARG A 1 213 ? 39.102 12.768 20.495 1.00 23.47 191 ARG A CA 1
ATOM 1524 C C . ARG A 1 213 ? 39.346 13.918 19.510 1.00 21.01 191 ARG A C 1
ATOM 1525 O O . ARG A 1 213 ? 40.476 14.141 19.074 1.00 21.28 191 ARG A O 1
ATOM 1533 N N . ALA A 1 214 ? 38.287 14.651 19.175 1.00 21.00 192 ALA A N 1
ATOM 1534 C CA . ALA A 1 214 ? 38.383 15.767 18.230 1.00 21.60 192 ALA A CA 1
ATOM 1535 C C . ALA A 1 214 ? 39.219 16.916 18.792 1.00 20.75 192 ALA A C 1
ATOM 1536 O O . ALA A 1 214 ? 40.086 17.456 18.105 1.00 19.59 192 ALA A O 1
ATOM 1538 N N . LEU A 1 215 ? 38.953 17.280 20.044 1.00 19.97 193 LEU A N 1
ATOM 1539 C CA . LEU A 1 215 ? 39.694 18.351 20.711 1.00 20.18 193 LEU A CA 1
ATOM 1540 C C . LEU A 1 215 ? 41.181 18.003 20.854 1.00 20.75 193 LEU A C 1
ATOM 1541 O O . LEU A 1 215 ? 42.042 18.852 20.628 1.00 20.71 193 LEU A O 1
ATOM 1546 N N . SER A 1 216 ? 41.477 16.754 21.213 1.00 21.00 194 SER A N 1
ATOM 1547 C CA . SER A 1 216 ? 42.865 16.281 21.277 1.00 22.62 194 SER A CA 1
ATOM 1548 C C . SER A 1 216 ? 43.547 16.335 19.909 1.00 22.64 194 SER A C 1
ATOM 1549 O O . SER A 1 216 ? 44.680 16.806 19.791 1.00 21.76 194 SER A O 1
ATO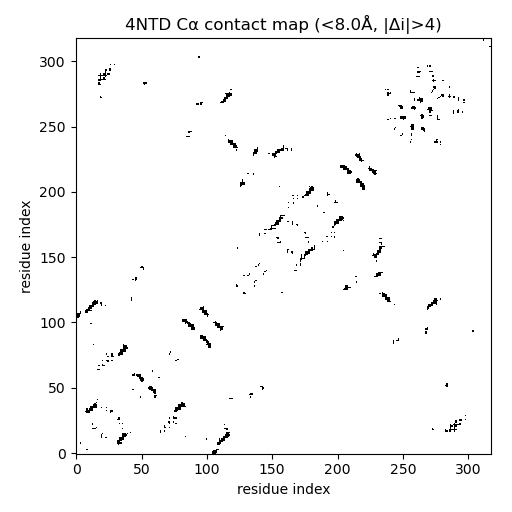M 1552 N N . ALA A 1 217 ? 42.845 15.865 18.880 1.00 23.40 195 ALA A N 1
ATOM 1553 C CA . ALA A 1 217 ? 43.396 15.804 17.524 1.00 23.96 195 ALA A CA 1
ATOM 1554 C C . ALA A 1 217 ? 43.693 17.186 16.937 1.00 23.17 195 ALA A C 1
ATOM 1555 O O . ALA A 1 217 ? 44.647 17.341 16.175 1.00 25.16 195 ALA A O 1
ATOM 1557 N N . ARG A 1 218 ? 42.880 18.181 17.288 1.00 22.46 196 ARG A N 1
ATOM 1558 C CA . ARG A 1 218 ? 43.117 19.561 16.844 1.00 23.28 196 ARG A CA 1
ATOM 1559 C C . ARG A 1 218 ? 43.879 20.391 17.880 1.00 22.40 196 ARG A C 1
ATOM 1560 O O . ARG A 1 218 ? 44.028 21.603 17.723 1.00 22.13 196 ARG A O 1
ATOM 1568 N N . GLN A 1 219 ? 44.361 19.728 18.929 1.00 22.63 197 GLN A N 1
ATOM 1569 C CA . GLN A 1 219 ? 45.249 20.336 19.916 1.00 23.23 197 GLN A CA 1
ATOM 1570 C C . GLN A 1 219 ? 44.627 21.577 20.571 1.00 20.50 197 GLN A C 1
ATOM 1571 O O . GLN A 1 219 ? 45.225 22.653 20.616 1.00 21.33 197 GLN A O 1
ATOM 1577 N N . VAL A 1 220 ? 43.406 21.384 21.068 1.00 18.83 198 VAL A N 1
ATOM 1578 C CA . VAL A 1 220 ? 42.681 22.367 21.870 1.00 17.80 198 VAL A CA 1
ATOM 1579 C C . VAL A 1 220 ? 42.666 21.859 23.311 1.00 17.87 198 VAL A C 1
ATOM 1580 O O . VAL A 1 220 ? 41.937 20.913 23.619 1.00 18.10 198 VAL A O 1
ATOM 1584 N N . PRO A 1 221 ? 43.471 22.472 24.201 1.00 18.10 199 PRO A N 1
ATOM 1585 C CA . PRO A 1 221 ? 43.406 22.049 25.599 1.00 18.56 199 PRO A CA 1
ATOM 1586 C C . PRO A 1 221 ? 42.028 22.265 26.218 1.00 18.53 199 PRO A C 1
ATOM 1587 O O . PRO A 1 221 ? 41.343 23.232 25.875 1.00 19.27 199 PRO A O 1
ATOM 1591 N N . VAL A 1 222 ? 41.629 21.361 27.109 1.00 18.30 200 VAL A N 1
ATOM 1592 C CA . VAL A 1 222 ? 40.386 21.507 27.855 1.00 18.71 200 VAL A CA 1
ATOM 1593 C C . VAL A 1 222 ? 40.734 21.718 29.322 1.00 18.62 200 VAL A C 1
ATOM 1594 O O . VAL A 1 222 ? 41.288 20.830 29.968 1.00 20.35 200 VAL A O 1
ATOM 1598 N N . ILE A 1 223 ? 40.414 22.902 29.833 1.00 16.17 201 ILE A N 1
ATOM 1599 C CA . ILE A 1 223 ? 40.690 23.246 31.220 1.00 20.52 201 ILE A CA 1
ATOM 1600 C C . ILE A 1 223 ? 39.420 23.028 32.038 1.00 20.98 201 ILE A C 1
ATOM 1601 O O . ILE A 1 223 ? 38.357 23.553 31.701 1.00 21.20 201 ILE A O 1
ATOM 1606 N N . GLU A 1 224 ? 39.540 22.235 33.102 1.00 20.90 202 GLU A N 1
ATOM 1607 C CA A GLU A 1 224 ? 38.424 21.882 33.988 0.50 21.91 202 GLU A CA 1
ATOM 1608 C CA B GLU A 1 224 ? 38.379 21.926 33.923 0.50 22.65 202 GLU A CA 1
ATOM 1609 C C . GLU A 1 224 ? 38.185 22.968 35.022 1.00 24.38 202 GLU A C 1
ATOM 1610 O O . GLU A 1 224 ? 39.128 23.646 35.432 1.00 26.32 202 GLU A O 1
ATOM 1621 N N . GLY A 1 225 ? 36.936 23.109 35.459 1.00 24.35 203 GLY A N 1
ATOM 1622 C CA . GLY A 1 225 ? 36.583 24.029 36.538 1.00 27.66 203 GLY A CA 1
ATOM 1623 C C . GLY A 1 225 ? 35.467 24.988 36.177 1.00 27.77 203 GLY A C 1
ATOM 1624 O O . GLY A 1 225 ? 35.290 25.347 35.015 1.00 28.23 203 GLY A O 1
ATOM 1625 N N . THR A 1 226 ? 34.711 25.404 37.188 1.00 29.60 204 THR A N 1
ATOM 1626 C CA . THR A 1 226 ? 33.677 26.416 37.016 1.00 27.82 204 THR A CA 1
ATOM 1627 C C . THR A 1 226 ? 34.337 27.777 36.774 1.00 27.89 204 THR A C 1
ATOM 1628 O O . THR A 1 226 ? 35.182 28.209 37.552 1.00 28.61 204 THR A O 1
ATOM 1632 N N . VAL A 1 227 ? 33.961 28.426 35.677 1.00 26.06 205 VAL A N 1
ATOM 1633 C CA . VAL A 1 227 ? 34.423 29.769 35.349 1.00 24.60 205 VAL A CA 1
ATOM 1634 C C . VAL A 1 227 ? 33.714 30.765 36.267 1.00 27.29 205 VAL A C 1
ATOM 1635 O O . VAL A 1 227 ? 32.483 30.791 36.318 1.00 29.66 205 VAL A O 1
ATOM 1639 N N . LYS A 1 228 ? 34.498 31.574 36.982 1.00 26.63 206 LYS A N 1
ATOM 1640 C CA A LYS A 1 228 ? 33.957 32.537 37.939 0.50 26.50 206 LYS A CA 1
ATOM 1641 C CA B LYS A 1 228 ? 33.962 32.555 37.936 0.50 28.52 206 LYS A CA 1
ATOM 1642 C C . LYS A 1 228 ? 33.676 33.894 37.290 1.00 28.59 206 LYS A C 1
ATOM 1643 O O . LYS A 1 228 ? 32.611 34.472 37.501 1.00 30.18 206 LYS A O 1
ATOM 1654 N N . ARG A 1 229 ? 34.642 34.398 36.525 1.00 27.25 207 ARG A N 1
ATOM 1655 C CA A ARG A 1 229 ? 34.541 35.728 35.923 0.50 26.93 207 ARG A CA 1
ATOM 1656 C CA B ARG A 1 229 ? 34.519 35.710 35.903 0.50 27.16 207 ARG A CA 1
ATOM 1657 C C . ARG A 1 229 ? 35.530 35.900 34.778 1.00 27.52 207 ARG A C 1
ATOM 1658 O O . ARG A 1 229 ? 36.509 35.158 34.672 1.00 27.01 207 ARG A O 1
ATOM 1673 N N . LEU A 1 230 ? 35.268 36.894 33.935 1.00 25.58 208 LEU A N 1
ATOM 1674 C CA . LEU A 1 230 ? 36.249 37.360 32.973 1.00 25.29 208 LEU A CA 1
ATOM 1675 C C . LEU A 1 230 ? 37.071 38.419 33.699 1.00 26.83 208 LEU A C 1
ATOM 1676 O O . LEU A 1 230 ? 36.516 39.246 34.425 1.00 32.77 208 LEU A O 1
ATOM 1681 N N . VAL A 1 231 ? 38.388 38.379 33.522 1.00 26.55 209 VAL A N 1
ATOM 1682 C CA . VAL A 1 231 ? 39.281 39.352 34.148 1.00 29.43 209 VAL A CA 1
ATOM 1683 C C . VAL A 1 231 ? 39.547 40.490 33.169 1.00 28.92 209 VAL A C 1
ATOM 1684 O O . VAL A 1 231 ? 40.084 40.268 32.082 1.00 28.04 209 VAL A O 1
ATOM 1688 N N . VAL A 1 232 ? 39.166 41.703 33.565 1.00 29.13 210 VAL A N 1
ATOM 1689 C CA . VAL A 1 232 ? 39.307 42.890 32.726 1.00 30.57 210 VAL A CA 1
ATOM 1690 C C . VAL A 1 232 ? 40.159 43.931 33.449 1.00 32.87 210 VAL A C 1
ATOM 1691 O O . VAL A 1 232 ? 39.884 44.268 34.602 1.00 33.18 210 VAL A O 1
ATOM 1695 N N . GLU A 1 233 ? 41.195 44.424 32.772 1.00 33.23 211 GLU A N 1
ATOM 1696 C CA . GLU A 1 233 ? 42.079 45.453 33.325 1.00 39.44 211 GLU A CA 1
ATOM 1697 C C . GLU A 1 233 ? 42.434 46.481 32.249 1.00 39.91 211 GLU A C 1
ATOM 1698 O O . GLU A 1 233 ? 42.808 46.113 31.134 1.00 38.57 211 GLU A O 1
ATOM 1704 N N . ASP A 1 234 ? 42.311 47.763 32.593 1.00 41.93 212 ASP A N 1
ATOM 1705 C CA . ASP A 1 234 ? 42.560 48.872 31.662 1.00 45.69 212 ASP A CA 1
ATOM 1706 C C . ASP A 1 234 ? 41.754 48.740 30.362 1.00 41.52 212 ASP A C 1
ATOM 1707 O O . ASP A 1 234 ? 42.284 48.930 29.264 1.00 41.10 212 ASP A O 1
ATOM 1712 N N . ASP A 1 235 ? 40.474 48.406 30.510 1.00 41.51 213 ASP A N 1
ATOM 1713 C CA . ASP A 1 235 ? 39.526 48.315 29.393 1.00 39.77 213 ASP A CA 1
ATOM 1714 C C . ASP A 1 235 ? 39.888 47.252 28.343 1.00 37.60 213 ASP A C 1
ATOM 1715 O O . ASP A 1 235 ? 39.592 47.414 27.156 1.00 36.44 213 ASP A O 1
ATOM 1720 N N . ARG A 1 236 ? 40.525 46.170 28.778 1.00 34.91 214 ARG A N 1
ATOM 1721 C CA . ARG A 1 236 ? 40.728 45.013 27.907 1.00 33.54 214 ARG A CA 1
ATOM 1722 C C . ARG A 1 236 ? 40.731 43.715 28.696 1.00 28.03 214 ARG A C 1
ATOM 1723 O O . ARG A 1 236 ? 41.216 43.654 29.829 1.00 30.47 214 ARG A O 1
ATOM 1731 N N . LEU A 1 237 ? 40.160 42.685 28.080 1.00 26.44 215 LEU A N 1
ATOM 1732 C CA . LEU A 1 237 ? 40.134 41.348 28.651 1.00 25.22 215 LEU A CA 1
ATOM 1733 C C . LEU A 1 237 ? 41.554 40.814 28.804 1.00 25.03 215 LEU A C 1
ATOM 1734 O O . LEU A 1 237 ? 42.354 40.883 27.871 1.00 25.34 215 LEU A O 1
ATOM 1739 N N . ARG A 1 238 ? 41.853 40.291 29.992 1.00 25.78 216 ARG A N 1
ATOM 1740 C CA . ARG A 1 238 ? 43.163 39.720 30.302 1.00 26.64 216 ARG A CA 1
ATOM 1741 C C . ARG A 1 238 ? 43.124 38.207 30.465 1.00 24.12 216 ARG A C 1
ATOM 1742 O O . ARG A 1 238 ? 44.144 37.542 30.289 1.00 24.80 216 ARG A O 1
ATOM 1750 N N . GLY A 1 239 ? 41.963 37.664 30.818 1.00 23.79 217 GLY A N 1
ATOM 1751 C CA . GLY A 1 239 ? 41.833 36.225 30.991 1.00 24.05 217 GLY A CA 1
ATOM 1752 C C . GLY A 1 239 ? 40.547 35.771 31.647 1.00 23.70 217 GLY A C 1
ATOM 1753 O O . GLY A 1 239 ? 39.572 36.522 31.733 1.00 24.55 217 GLY A O 1
ATOM 1754 N N . VAL A 1 240 ? 40.568 34.523 32.104 1.00 22.98 218 VAL A N 1
ATOM 1755 C CA . VAL A 1 240 ? 39.417 33.862 32.699 1.00 23.36 218 VAL A CA 1
ATOM 1756 C C . VAL A 1 240 ? 39.827 33.337 34.069 1.00 23.81 218 VAL A C 1
ATOM 1757 O O . VAL A 1 240 ? 40.852 32.667 34.192 1.00 26.50 218 VAL A O 1
ATOM 1761 N N . GLU A 1 241 ? 39.036 33.652 35.093 1.00 21.96 219 GLU A N 1
ATOM 1762 C CA . GLU A 1 241 ? 39.288 33.162 36.447 1.00 24.35 219 GLU A CA 1
ATOM 1763 C C . GLU A 1 241 ? 38.353 31.999 36.760 1.00 24.44 219 GLU A C 1
ATOM 1764 O O . GLU A 1 241 ? 37.161 32.052 36.450 1.00 24.91 219 GLU A O 1
ATOM 1770 N N . LEU A 1 242 ? 38.904 30.958 37.382 1.00 25.16 220 LEU A N 1
ATOM 1771 C CA . LEU A 1 242 ? 38.149 29.755 37.733 1.00 25.42 220 LEU A CA 1
ATOM 1772 C C . LEU A 1 242 ? 37.743 29.766 39.210 1.00 29.82 220 LEU A C 1
ATOM 1773 O O . LEU A 1 242 ? 38.237 30.583 39.987 1.00 32.76 220 LEU A O 1
ATOM 1778 N N . ALA A 1 243 ? 36.852 28.843 39.580 1.00 32.16 221 ALA A N 1
ATOM 1779 C CA . ALA A 1 243 ? 36.196 28.814 40.908 1.00 35.95 221 ALA A CA 1
ATOM 1780 C C . ALA A 1 243 ? 37.105 29.017 42.120 1.00 45.20 221 ALA A C 1
ATOM 1781 O O . ALA A 1 243 ? 36.731 29.726 43.057 1.00 49.90 221 ALA A O 1
ATOM 1783 N N . GLU A 1 244 ? 38.282 28.401 42.111 1.00 46.84 222 GLU A N 1
ATOM 1784 C CA . GLU A 1 244 ? 39.187 28.485 43.260 1.00 44.46 222 GLU A CA 1
ATOM 1785 C C . GLU A 1 244 ? 40.429 29.326 42.946 1.00 43.04 222 GLU A C 1
ATOM 1786 O O . GLU A 1 244 ? 41.549 28.973 43.321 1.00 44.17 222 GLU A O 1
ATOM 1792 N N . ASP A 1 245 ? 40.201 30.435 42.240 1.00 41.20 223 ASP A N 1
ATOM 1793 C CA . ASP A 1 245 ? 41.181 31.520 42.057 1.00 44.94 223 ASP A CA 1
ATOM 1794 C C . ASP A 1 245 ? 42.317 31.260 41.058 1.00 37.93 223 ASP A C 1
ATOM 1795 O O . ASP A 1 245 ? 43.195 32.111 40.900 1.00 44.01 223 ASP A O 1
ATOM 1800 N N . SER A 1 246 ? 42.308 30.113 40.383 1.00 29.66 224 SER A N 1
ATOM 1801 C CA . SER A 1 246 ? 43.224 29.897 39.264 1.00 26.26 224 SER A CA 1
ATOM 1802 C C . SER A 1 246 ? 42.774 30.761 38.100 1.00 25.52 224 SER A C 1
ATOM 1803 O O . SER A 1 246 ? 41.581 31.017 37.940 1.00 27.04 224 SER A O 1
ATOM 1806 N N . GLY A 1 247 ? 43.729 31.212 37.295 1.00 25.99 225 GLY A N 1
ATOM 1807 C CA . GLY A 1 247 ? 43.428 32.035 36.132 1.00 26.74 225 GLY A CA 1
ATOM 1808 C C . GLY A 1 247 ? 44.176 31.574 34.900 0.95 26.07 225 GLY A C 1
ATOM 1809 O O . GLY A 1 247 ? 45.267 31.013 35.001 1.00 24.76 225 GLY A O 1
ATOM 1810 N N . VAL A 1 248 ? 43.578 31.806 33.736 1.00 26.11 226 VAL A N 1
ATOM 1811 C CA . VAL A 1 248 ? 44.219 31.520 32.460 1.00 26.02 226 VAL A CA 1
ATOM 1812 C C . VAL A 1 248 ? 44.159 32.775 31.608 1.00 22.43 226 VAL A C 1
ATOM 1813 O O . VAL A 1 248 ? 43.075 33.285 31.326 1.00 23.10 226 VAL A O 1
ATOM 1817 N N . ALA A 1 249 ? 45.326 33.271 31.209 1.00 21.53 227 ALA A N 1
ATOM 1818 C CA . ALA A 1 249 ? 45.402 34.474 30.394 1.00 22.18 227 ALA A CA 1
ATOM 1819 C C . ALA A 1 249 ? 44.920 34.189 28.970 1.00 21.48 227 ALA A C 1
ATOM 1820 O O . ALA A 1 249 ? 45.297 33.183 28.366 1.00 21.89 227 ALA A O 1
ATOM 1822 N N . ARG A 1 250 ? 44.059 35.073 28.470 1.00 20.39 228 ARG A N 1
ATOM 1823 C CA . ARG A 1 250 ? 43.530 35.027 27.104 1.00 20.00 228 ARG A CA 1
ATOM 1824 C C . ARG A 1 250 ? 43.339 36.475 26.650 1.00 21.17 228 ARG A C 1
ATOM 1825 O O . ARG A 1 250 ? 43.108 37.354 27.479 1.00 23.17 228 ARG A O 1
ATOM 1833 N N . SER A 1 251 ? 43.427 36.727 25.347 1.00 20.94 229 SER A N 1
ATOM 1834 C CA . SER A 1 251 ? 43.163 38.068 24.807 1.00 21.85 229 SER A CA 1
ATOM 1835 C C . SER A 1 251 ? 41.700 38.226 24.383 1.00 20.52 229 SER A C 1
ATOM 1836 O O . SER A 1 251 ? 41.151 39.330 24.423 1.00 20.65 229 SER A O 1
ATOM 1839 N N . THR A 1 252 ? 41.087 37.121 23.967 1.00 20.04 230 THR A N 1
ATOM 1840 C CA . THR A 1 252 ? 39.724 37.120 23.440 1.00 18.80 230 THR A CA 1
ATOM 1841 C C . THR A 1 252 ? 39.022 35.830 23.855 1.00 18.58 230 THR A C 1
ATOM 1842 O O . THR A 1 252 ? 39.623 34.756 23.816 1.00 19.82 230 THR A O 1
ATOM 1846 N N . VAL A 1 253 ? 37.757 35.940 24.256 1.00 17.93 231 VAL A N 1
ATOM 1847 C CA . VAL A 1 253 ? 36.963 34.777 24.650 1.00 17.93 231 VAL A CA 1
ATOM 1848 C C . VAL A 1 253 ? 35.690 34.717 23.808 1.00 17.73 231 VAL A C 1
ATOM 1849 O O . VAL A 1 253 ? 35.056 35.742 23.551 1.00 18.35 231 VAL A O 1
ATOM 1853 N N . PHE A 1 254 ? 35.343 33.511 23.367 1.00 17.97 232 PHE A N 1
ATOM 1854 C CA . PHE A 1 254 ? 34.155 33.283 22.556 1.00 18.14 232 PHE A CA 1
ATOM 1855 C C . PHE A 1 254 ? 33.118 32.452 23.305 1.00 19.67 232 PHE A C 1
ATOM 1856 O O . PHE A 1 254 ? 33.456 31.608 24.139 1.00 19.14 232 PHE A O 1
ATOM 1864 N N . VAL A 1 255 ? 31.851 32.711 22.999 1.00 18.72 233 VAL A N 1
ATOM 1865 C CA . VAL A 1 255 ? 30.736 31.910 23.492 1.00 19.41 233 VAL A CA 1
ATOM 1866 C C . VAL A 1 255 ? 29.787 31.615 22.338 1.00 18.40 233 VAL A C 1
ATOM 1867 O O . VAL A 1 255 ? 29.812 32.304 21.317 1.00 19.11 233 VAL A O 1
ATOM 1871 N N . VAL A 1 256 ? 28.970 30.580 22.500 1.00 18.80 234 VAL A N 1
ATOM 1872 C CA . VAL A 1 256 ? 27.830 30.352 21.624 1.00 18.82 234 VAL A CA 1
ATOM 1873 C C . VAL A 1 256 ? 26.587 30.732 22.424 1.00 18.95 234 VAL A C 1
ATOM 1874 O O . VAL A 1 256 ? 26.148 29.970 23.287 1.00 19.93 234 VAL A O 1
ATOM 1878 N N . PRO A 1 257 ? 26.027 31.928 22.166 1.00 19.05 235 PRO A N 1
ATOM 1879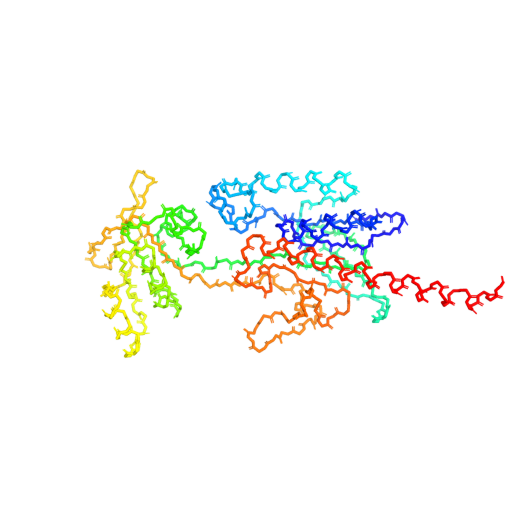 C CA . PRO A 1 257 ? 24.822 32.313 22.899 1.00 19.62 235 PRO A CA 1
ATOM 1880 C C . PRO A 1 257 ? 23.627 31.439 22.547 1.00 19.46 235 PRO A C 1
ATOM 1881 O O . PRO A 1 257 ? 23.646 30.757 21.519 1.00 20.91 235 PRO A O 1
ATOM 1885 N N . ARG A 1 258 ? 22.610 31.437 23.406 1.00 20.53 236 ARG A N 1
ATOM 1886 C CA A ARG A 1 258 ? 21.309 30.900 23.022 0.50 21.59 236 ARG A CA 1
ATOM 1887 C CA B ARG A 1 258 ? 21.311 30.901 23.036 0.50 22.55 236 ARG A CA 1
ATOM 1888 C C . ARG A 1 258 ? 20.674 31.961 22.136 1.00 21.84 236 ARG A C 1
ATOM 1889 O O . ARG A 1 258 ? 20.364 33.063 22.595 1.00 21.45 236 ARG A O 1
ATOM 1904 N N . MET A 1 259 ? 20.512 31.640 20.856 1.00 21.51 237 MET A N 1
ATOM 1905 C CA . MET A 1 259 ? 20.008 32.603 19.879 1.00 20.88 237 MET A CA 1
ATOM 1906 C C . MET A 1 259 ? 18.514 32.437 19.682 1.00 22.06 237 MET A C 1
ATOM 1907 O O . MET A 1 259 ? 18.054 31.412 19.178 1.00 27.46 237 MET A O 1
ATOM 1912 N N . VAL A 1 260 ? 17.768 33.463 20.082 1.00 20.40 238 VAL A N 1
ATOM 1913 C CA . VAL A 1 260 ? 16.316 33.413 20.096 1.00 20.46 238 VAL A CA 1
ATOM 1914 C C . VAL A 1 260 ? 15.759 34.414 19.085 1.00 19.15 238 VAL A C 1
ATOM 1915 O O . VAL A 1 260 ? 15.882 35.625 19.281 1.00 19.82 238 VAL A O 1
ATOM 1919 N N . PRO A 1 261 ? 15.149 33.914 17.994 1.00 18.75 239 PRO A N 1
ATOM 1920 C CA . PRO A 1 261 ? 14.592 34.830 16.997 1.00 19.08 239 PRO A CA 1
ATOM 1921 C C . PRO A 1 261 ? 13.420 35.630 17.550 1.00 18.01 239 PRO A C 1
ATOM 1922 O O . PRO A 1 261 ? 12.638 35.109 18.349 1.00 19.59 239 PRO A O 1
ATOM 1926 N N . ARG A 1 262 ? 13.306 36.888 17.134 1.00 17.01 240 ARG A N 1
ATOM 1927 C CA . ARG A 1 262 ? 12.179 37.724 17.534 1.00 17.90 240 ARG A CA 1
ATOM 1928 C C . ARG A 1 262 ? 10.991 37.448 16.615 1.00 18.55 240 ARG A C 1
ATOM 1929 O O . ARG A 1 262 ? 10.586 38.309 15.834 1.00 18.77 240 ARG A O 1
ATOM 1937 N N . ASP A 1 263 ? 10.435 36.242 16.725 1.00 18.36 241 ASP A N 1
ATOM 1938 C CA . ASP A 1 263 ? 9.393 35.770 15.805 1.00 18.90 241 ASP A CA 1
ATOM 1939 C C . ASP A 1 263 ? 7.993 35.697 16.434 1.00 19.47 241 ASP A C 1
ATOM 1940 O O . ASP A 1 263 ? 7.099 35.052 15.886 1.00 20.37 241 ASP A O 1
ATOM 1945 N N . GLY A 1 264 ? 7.800 36.371 17.566 1.00 20.23 242 GLY A N 1
ATOM 1946 C CA . GLY A 1 264 ? 6.510 36.366 18.256 1.00 22.00 242 GLY A CA 1
ATOM 1947 C C . GLY A 1 264 ? 5.347 36.840 17.397 1.00 21.79 242 GLY A C 1
ATOM 1948 O O . GLY A 1 264 ? 4.251 36.283 17.470 1.00 22.51 242 GLY A O 1
ATOM 1949 N N . LEU A 1 265 ? 5.583 37.864 16.579 1.00 20.08 243 LEU A N 1
ATOM 1950 C CA . LEU A 1 265 ? 4.542 38.390 15.692 1.00 20.15 243 LEU A CA 1
ATOM 1951 C C . LEU A 1 265 ? 4.163 37.378 14.613 1.00 20.27 243 LEU A C 1
ATOM 1952 O O . LEU A 1 265 ? 3.005 37.307 14.201 1.00 21.57 243 LEU A O 1
ATOM 1957 N N . LEU A 1 266 ? 5.144 36.600 14.161 1.00 18.90 244 LEU A N 1
ATOM 1958 C CA . LEU A 1 266 ? 4.911 35.562 13.157 1.00 19.19 244 LEU A CA 1
ATOM 1959 C C . LEU A 1 266 ? 4.125 34.392 13.751 1.00 20.24 244 LEU A C 1
ATOM 1960 O O . LEU A 1 266 ? 3.187 33.890 13.130 1.00 21.56 244 LEU A O 1
ATOM 1965 N N . THR A 1 267 ? 4.503 33.970 14.955 1.00 21.48 245 THR A N 1
ATOM 1966 C CA . THR A 1 267 ? 3.773 32.921 15.668 1.00 24.80 245 THR A CA 1
ATOM 1967 C C . THR A 1 267 ? 2.309 33.314 15.893 1.00 25.96 245 THR A C 1
ATOM 1968 O O . THR A 1 267 ? 1.407 32.501 15.678 1.00 27.35 245 THR A O 1
ATOM 1972 N N . ALA A 1 268 ? 2.079 34.560 16.306 1.00 25.11 246 ALA A N 1
ATOM 1973 C CA . ALA A 1 268 ? 0.722 35.057 16.564 1.00 26.18 246 ALA A CA 1
ATOM 1974 C C . ALA A 1 268 ? -0.139 35.108 15.297 1.00 25.92 246 ALA A C 1
ATOM 1975 O O . ALA A 1 268 ? -1.358 34.945 15.366 1.00 28.09 246 ALA A O 1
ATOM 1977 N N . LEU A 1 269 ? 0.499 35.330 14.149 1.00 24.61 247 LEU A N 1
ATOM 1978 C CA . LEU A 1 269 ? -0.187 35.311 12.851 1.00 26.14 247 LEU A CA 1
ATOM 1979 C C . LEU A 1 269 ? -0.528 33.894 12.374 1.00 26.34 247 LEU A C 1
ATOM 1980 O O . LEU A 1 269 ? -1.304 33.728 11.431 1.00 28.99 247 LEU A O 1
ATOM 1985 N N . GLY A 1 270 ? 0.056 32.884 13.016 1.00 25.63 248 GLY A N 1
ATOM 1986 C CA . GLY A 1 270 ? -0.188 31.487 12.664 1.00 27.29 248 GLY A CA 1
ATOM 1987 C C . GLY A 1 270 ? 0.811 30.931 11.665 1.00 25.59 248 GLY A C 1
ATOM 1988 O O . GLY A 1 270 ? 0.542 29.917 11.020 1.00 25.75 248 GLY A O 1
ATOM 1989 N N . CYS A 1 271 ? 1.966 31.584 11.540 1.00 23.26 249 CYS A N 1
ATOM 1990 C CA . CYS A 1 271 ? 3.020 31.122 10.637 1.00 22.33 249 CYS A CA 1
ATOM 1991 C C . CYS A 1 271 ? 3.572 29.787 11.125 1.00 23.59 249 CYS A C 1
ATOM 1992 O O . CYS A 1 271 ? 3.901 29.641 12.302 1.00 25.58 249 CYS A O 1
ATOM 1995 N N . GLU A 1 272 ? 3.664 28.817 10.219 1.00 23.89 250 GLU A N 1
ATOM 1996 C CA . GLU A 1 272 ? 4.135 27.478 10.565 1.00 25.18 250 GLU A CA 1
ATOM 1997 C C . GLU A 1 272 ? 5.635 27.474 10.852 1.00 23.79 250 GLU A C 1
ATOM 1998 O O . GLU A 1 272 ? 6.393 28.228 10.242 1.00 23.56 250 GLU A O 1
ATOM 2004 N N . ARG A 1 273 ? 6.044 26.636 11.802 1.00 19.16 251 ARG A N 1
ATOM 2005 C CA . ARG A 1 273 ? 7.456 26.439 12.118 1.00 26.49 251 ARG A CA 1
ATOM 2006 C C . ARG A 1 273 ? 7.941 25.164 11.444 1.00 29.18 251 ARG A C 1
ATOM 2007 O O . ARG A 1 273 ? 7.179 24.207 11.293 1.00 34.16 251 ARG A O 1
ATOM 2015 N N . GLY A 1 274 ? 9.210 25.150 11.048 1.00 31.02 252 GLY A N 1
ATOM 2016 C CA . GLY A 1 274 ? 9.839 23.939 10.533 1.00 35.92 252 GLY A CA 1
ATOM 2017 C C . GLY A 1 274 ? 10.177 22.990 11.667 1.00 37.87 252 GLY A C 1
ATOM 2018 O O . GLY A 1 274 ? 9.993 23.321 12.841 1.00 35.25 252 GLY A O 1
ATOM 2019 N N . ALA A 1 275 ? 10.677 21.807 11.318 1.00 43.10 253 ALA A N 1
ATOM 2020 C CA . ALA A 1 275 ? 11.087 20.816 12.315 1.00 46.07 253 ALA A CA 1
ATOM 2021 C C . ALA A 1 275 ? 12.225 21.331 13.204 1.00 44.34 253 ALA A C 1
ATOM 2022 O O . ALA A 1 275 ? 12.354 20.913 14.356 1.00 44.51 253 ALA A O 1
ATOM 2024 N N . ASP A 1 276 ? 13.038 22.241 12.665 1.00 40.58 254 ASP A N 1
ATOM 2025 C CA . ASP A 1 276 ? 14.150 22.841 13.413 1.00 40.76 254 ASP A CA 1
ATOM 2026 C C . ASP A 1 276 ? 13.723 23.891 14.452 1.00 37.65 254 ASP A C 1
ATOM 2027 O O . ASP A 1 276 ? 14.553 24.354 15.237 1.00 38.83 254 ASP A O 1
ATOM 2032 N N . GLY A 1 277 ? 12.446 24.274 14.446 1.00 34.38 255 GLY A N 1
ATOM 2033 C CA . GLY A 1 277 ? 11.906 25.214 15.431 1.00 34.65 255 GLY A CA 1
ATOM 2034 C C . GLY A 1 277 ? 11.839 26.661 14.967 1.00 31.19 255 GLY A C 1
ATOM 2035 O O . GLY A 1 277 ? 11.325 27.518 15.686 1.00 35.11 255 GLY A O 1
ATOM 2036 N N . TRP A 1 278 ? 12.352 26.939 13.769 1.00 25.89 256 TRP A N 1
ATOM 2037 C CA . TRP A 1 278 ? 12.334 28.292 13.208 1.00 24.03 256 TRP A CA 1
ATOM 2038 C C . TRP A 1 278 ? 11.154 28.447 12.251 1.00 22.13 256 TRP A C 1
ATOM 2039 O O . TRP A 1 278 ? 10.676 27.463 11.687 1.00 23.46 256 TRP A O 1
ATOM 2050 N N . ILE A 1 279 ? 10.679 29.680 12.078 1.00 19.89 257 ILE A N 1
ATOM 2051 C CA . ILE A 1 279 ? 9.553 29.946 11.180 1.00 20.17 257 ILE A CA 1
ATOM 2052 C C . ILE A 1 279 ? 9.943 29.541 9.759 1.00 20.32 257 ILE A C 1
ATOM 2053 O O . ILE A 1 279 ? 10.999 29.933 9.262 1.00 21.46 257 ILE A O 1
ATOM 2058 N N . ALA A 1 280 ? 9.087 28.749 9.120 1.00 20.16 258 ALA A N 1
ATOM 2059 C CA . ALA A 1 280 ? 9.367 28.216 7.792 1.00 21.92 258 ALA A CA 1
ATOM 2060 C C . ALA A 1 280 ? 9.108 29.265 6.716 1.00 21.31 258 ALA A C 1
ATOM 2061 O O . ALA A 1 280 ? 8.131 30.010 6.785 1.00 21.13 258 ALA A O 1
ATOM 2063 N N . THR A 1 281 ? 9.996 29.322 5.728 1.00 20.49 259 THR A N 1
ATOM 2064 C CA . THR A 1 281 ? 9.815 30.203 4.578 1.00 19.43 259 THR A CA 1
ATOM 2065 C C . THR A 1 281 ? 10.191 29.485 3.295 1.00 19.37 259 THR A C 1
ATOM 2066 O O . THR A 1 281 ? 10.934 28.503 3.321 1.00 20.46 259 THR A O 1
ATOM 2070 N N . ASP A 1 282 ? 9.683 29.985 2.171 1.00 19.17 260 ASP A N 1
ATOM 2071 C CA . ASP A 1 282 ? 10.225 29.590 0.875 1.00 19.95 260 ASP A CA 1
ATOM 2072 C C . ASP A 1 282 ? 11.506 30.394 0.642 1.00 20.26 260 ASP A C 1
ATOM 2073 O O . ASP A 1 282 ? 11.937 31.148 1.521 1.00 20.16 260 ASP A O 1
ATOM 2078 N N . ARG A 1 283 ? 12.124 30.240 -0.524 1.00 21.34 261 ARG A N 1
ATOM 2079 C CA . ARG A 1 283 ? 13.440 30.839 -0.744 1.00 22.39 261 ARG A CA 1
ATOM 2080 C C . ARG A 1 283 ? 13.420 32.357 -0.960 1.00 22.38 261 ARG A C 1
ATOM 2081 O O . ARG A 1 283 ? 14.479 32.977 -1.010 1.00 25.09 261 ARG A O 1
ATOM 2089 N N . SER A 1 284 ? 12.231 32.952 -1.068 1.00 19.98 262 SER A N 1
ATOM 2090 C CA . SER A 1 284 ? 12.100 34.412 -1.098 1.00 19.80 262 SER A CA 1
ATOM 2091 C C . SER A 1 284 ? 11.763 34.988 0.278 1.00 18.23 262 SER A C 1
ATOM 2092 O O . SER A 1 284 ? 11.749 36.204 0.447 1.00 18.03 262 SER A O 1
ATOM 2095 N N . GLY A 1 285 ? 11.479 34.119 1.248 1.00 17.73 263 GLY A N 1
ATOM 2096 C CA . GLY A 1 285 ? 11.099 34.548 2.595 1.00 17.15 263 GLY A CA 1
ATOM 2097 C C . GLY A 1 285 ? 9.604 34.529 2.880 1.00 17.02 263 GLY A C 1
ATOM 2098 O O . GLY A 1 285 ? 9.175 34.967 3.949 1.00 17.82 263 GLY A O 1
ATOM 2099 N N . LEU A 1 286 ? 8.803 34.023 1.942 1.00 17.16 264 LEU A N 1
ATOM 2100 C CA . LEU A 1 286 ? 7.352 33.949 2.137 1.00 17.02 264 LEU A CA 1
ATOM 2101 C C . LEU A 1 286 ? 7.013 32.869 3.163 1.00 18.05 264 LEU A C 1
ATOM 2102 O O . LEU A 1 286 ? 7.446 31.724 3.031 1.00 18.19 264 LEU A O 1
ATOM 2107 N N . THR A 1 287 ? 6.241 33.245 4.182 1.00 18.51 265 THR A N 1
ATOM 2108 C CA . THR A 1 287 ? 5.817 32.320 5.238 1.00 18.53 265 THR A CA 1
ATOM 2109 C C . THR A 1 287 ? 4.558 31.560 4.809 1.00 20.23 265 THR A C 1
ATOM 2110 O O . THR A 1 287 ? 4.074 31.737 3.691 1.00 20.70 265 THR A O 1
ATOM 2114 N N . SER A 1 288 ? 4.025 30.726 5.701 1.00 21.64 266 SER A N 1
ATOM 2115 C CA . SER A 1 288 ? 2.793 29.978 5.428 1.00 23.28 266 SER A CA 1
ATOM 2116 C C . SER A 1 288 ? 1.530 30.847 5.456 1.00 23.09 266 SER A C 1
ATOM 2117 O O . SER A 1 288 ? 0.460 30.394 5.045 1.00 25.57 266 SER A O 1
ATOM 2120 N N . VAL A 1 289 ? 1.647 32.076 5.956 1.00 22.65 267 VAL A N 1
ATOM 2121 C CA . VAL A 1 289 ? 0.526 33.014 5.986 1.00 23.30 267 VAL A CA 1
ATOM 2122 C C . VAL A 1 289 ? 0.606 33.920 4.758 1.00 23.96 267 VAL A C 1
ATOM 2123 O O . VAL A 1 289 ? 1.612 34.609 4.568 1.00 22.72 267 VAL A O 1
ATOM 2127 N N . PRO A 1 290 ? -0.447 33.922 3.917 1.00 25.50 268 PRO A N 1
ATOM 2128 C CA . PRO A 1 290 ? -0.397 34.770 2.726 1.00 25.81 268 PRO A CA 1
ATOM 2129 C C . PRO A 1 290 ? -0.158 36.245 3.054 1.00 21.97 268 PRO A C 1
ATOM 2130 O O . PRO A 1 290 ? -0.764 36.783 3.982 1.00 23.26 268 PRO A O 1
ATOM 2134 N N . GLY A 1 291 ? 0.749 36.870 2.309 1.00 21.74 269 GLY A N 1
ATOM 2135 C CA . GLY A 1 291 ? 1.050 38.288 2.465 1.00 20.88 269 GLY A CA 1
ATOM 2136 C C . GLY A 1 291 ? 2.106 38.630 3.502 1.00 19.41 269 GLY A C 1
ATOM 2137 O O . GLY A 1 291 ? 2.408 39.808 3.701 1.00 19.30 269 GLY A O 1
ATOM 2138 N N . VAL A 1 292 ? 2.674 37.614 4.152 1.00 18.55 270 VAL A N 1
ATOM 2139 C CA . VAL A 1 292 ? 3.644 37.818 5.232 1.00 18.63 270 VAL A CA 1
ATOM 2140 C C . VAL A 1 292 ? 5.002 37.215 4.868 1.00 18.08 270 VAL A C 1
ATOM 2141 O O . VAL A 1 292 ? 5.136 35.997 4.734 1.00 18.06 270 VAL A O 1
ATOM 2145 N N . TRP A 1 293 ? 5.998 38.086 4.706 1.00 17.30 271 TRP A N 1
ATOM 2146 C CA . TRP A 1 293 ? 7.378 37.681 4.442 1.00 16.71 271 TRP A CA 1
ATOM 2147 C C . TRP A 1 293 ? 8.220 37.836 5.708 1.00 16.40 271 TRP A C 1
ATOM 2148 O O . TRP A 1 293 ? 7.904 38.654 6.574 1.00 16.82 271 TRP A O 1
ATOM 2159 N N . ALA A 1 294 ? 9.289 37.048 5.803 1.00 16.33 272 ALA A N 1
ATOM 2160 C CA . ALA A 1 294 ? 10.243 37.146 6.909 1.00 15.74 272 ALA A CA 1
ATOM 2161 C C . ALA A 1 294 ? 11.665 37.010 6.372 1.00 16.36 272 ALA A C 1
ATOM 2162 O O . ALA A 1 294 ? 11.940 36.104 5.586 1.00 17.41 272 ALA A O 1
ATOM 2164 N N . VAL A 1 295 ? 12.557 37.910 6.788 1.00 15.88 273 VAL A N 1
ATOM 2165 C CA . VAL A 1 295 ? 13.939 37.926 6.293 1.00 17.09 273 VAL A CA 1
ATOM 2166 C C . VAL A 1 295 ? 14.954 38.216 7.394 1.00 15.75 273 VAL A C 1
ATOM 2167 O O . VAL A 1 295 ? 14.646 38.891 8.376 1.00 15.83 273 VAL A O 1
ATOM 2171 N N . GLY A 1 296 ? 16.173 37.723 7.195 1.00 15.08 274 GLY A N 1
ATOM 2172 C CA . GLY A 1 296 ? 17.283 37.944 8.116 1.00 14.97 274 GLY A CA 1
ATOM 2173 C C . GLY A 1 296 ? 17.352 36.979 9.286 1.00 15.20 274 GLY A C 1
ATOM 2174 O O . GLY A 1 296 ? 16.875 35.843 9.206 1.00 15.85 274 GLY A O 1
ATOM 2175 N N . ASN A 1 297 ? 17.954 37.448 10.379 1.00 15.35 275 ASN A N 1
ATOM 2176 C CA . ASN A 1 297 ? 18.176 36.630 11.576 1.00 16.44 275 ASN A CA 1
ATOM 2177 C C . ASN A 1 297 ? 16.900 36.096 12.237 1.00 16.74 275 ASN A C 1
ATOM 2178 O O . ASN A 1 297 ? 16.974 35.131 12.997 1.00 18.21 275 ASN A O 1
ATOM 2183 N N . VAL A 1 298 ? 15.745 36.712 11.976 1.00 15.81 276 VAL A N 1
ATOM 2184 C CA . VAL A 1 298 ? 14.481 36.211 12.539 1.00 15.95 276 VAL A CA 1
ATOM 2185 C C . VAL A 1 298 ? 14.142 34.807 12.017 1.00 16.29 276 VAL A C 1
ATOM 2186 O O . VAL A 1 298 ? 13.448 34.052 12.694 1.00 17.33 276 VAL A O 1
ATOM 2190 N N . VAL A 1 299 ? 14.646 34.456 10.832 1.00 16.49 277 VAL A N 1
ATOM 2191 C CA . VAL A 1 299 ? 14.448 33.112 10.270 1.00 17.97 277 VAL A CA 1
ATOM 2192 C C . VAL A 1 299 ? 15.739 32.325 9.987 1.00 18.43 277 VAL A C 1
ATOM 2193 O O . VAL A 1 299 ? 15.672 31.130 9.707 1.00 20.02 277 VAL A O 1
ATOM 2197 N N . ASP A 1 300 ? 16.901 32.972 10.072 1.00 17.17 278 ASP A N 1
ATOM 2198 C CA . ASP A 1 300 ? 18.171 32.323 9.740 1.00 16.80 278 ASP A CA 1
ATOM 2199 C C . ASP A 1 300 ? 19.284 32.789 10.683 1.00 16.76 278 ASP A C 1
ATOM 2200 O O . ASP A 1 300 ? 19.797 33.896 10.530 1.00 17.09 278 ASP A O 1
ATOM 2205 N N . PRO A 1 301 ? 19.686 31.935 11.647 1.00 17.38 279 PRO A N 1
ATOM 2206 C CA . PRO A 1 301 ? 20.741 32.336 12.586 1.00 17.91 279 PRO A CA 1
ATOM 2207 C C . PRO A 1 301 ? 22.148 32.456 11.983 1.00 17.31 279 PRO A C 1
ATOM 2208 O O . PRO A 1 301 ? 23.051 32.966 12.648 1.00 18.40 279 PRO A O 1
ATOM 2212 N N A ARG A 1 302 ? 22.314 31.981 10.748 0.50 17.18 280 ARG A N 1
ATOM 2213 N N B ARG A 1 302 ? 22.303 32.030 10.739 0.50 16.71 280 ARG A N 1
ATOM 2214 C CA A ARG A 1 302 ? 23.590 32.019 10.041 0.50 17.75 280 ARG A CA 1
ATOM 2215 C CA B ARG A 1 302 ? 23.579 32.080 10.071 0.50 16.72 280 ARG A CA 1
ATOM 2216 C C A ARG A 1 302 ? 23.718 33.224 9.098 0.50 16.47 280 ARG A C 1
ATOM 2217 C C B ARG A 1 302 ? 23.715 33.260 9.118 0.50 16.09 280 ARG A C 1
ATOM 2218 O O A ARG A 1 302 ? 24.770 33.420 8.489 0.50 16.68 280 ARG A O 1
ATOM 2219 O O B ARG A 1 302 ? 24.692 33.399 8.490 0.50 16.47 280 ARG A O 1
ATOM 2234 N N . ALA A 1 303 ? 22.661 34.030 8.984 1.00 16.04 281 ALA A N 1
ATOM 2235 C CA . ALA A 1 303 ? 22.633 35.149 8.037 1.00 16.25 281 ALA A CA 1
ATOM 2236 C C . ALA A 1 303 ? 23.486 36.327 8.505 1.00 16.46 281 ALA A C 1
ATOM 2237 O O . ALA A 1 303 ? 23.103 37.065 9.414 1.00 18.81 281 ALA A O 1
ATOM 2239 N N . LEU A 1 304 ? 24.648 36.487 7.877 1.00 14.94 282 LEU A N 1
ATOM 2240 C CA . LEU A 1 304 ? 25.488 37.663 8.083 1.00 14.91 282 LEU A CA 1
ATOM 2241 C C . LEU A 1 304 ? 24.808 38.876 7.433 1.00 14.44 282 LEU A C 1
ATOM 2242 O O . LEU A 1 304 ? 23.767 38.735 6.789 1.00 14.37 282 LEU A O 1
ATOM 2247 N N . VAL A 1 305 ? 25.375 40.066 7.607 1.00 14.44 283 VAL A N 1
ATOM 2248 C CA . VAL A 1 305 ? 24.669 41.297 7.233 1.00 13.83 283 VAL A CA 1
ATOM 2249 C C . VAL A 1 305 ? 24.328 41.323 5.739 1.00 13.27 283 VAL A C 1
ATOM 2250 O O . VAL A 1 305 ? 23.192 41.624 5.363 1.00 13.23 283 VAL A O 1
ATOM 2254 N N . VAL A 1 306 ? 25.298 40.990 4.892 1.00 13.06 284 VAL A N 1
ATOM 2255 C CA . VAL A 1 306 ? 25.070 41.023 3.447 1.00 13.00 284 VAL A CA 1
ATOM 2256 C C . VAL A 1 306 ? 24.048 39.963 3.008 1.00 12.92 284 VAL A C 1
ATOM 2257 O O . VAL A 1 306 ? 23.303 40.178 2.048 1.00 13.18 284 VAL A O 1
ATOM 2261 N N . SER A 1 307 ? 24.000 38.832 3.710 1.00 12.94 285 SER A N 1
ATOM 2262 C CA . SER A 1 307 ? 22.989 37.803 3.426 1.00 13.00 285 SER A CA 1
ATOM 2263 C C . SER A 1 307 ? 21.588 38.268 3.826 1.00 13.11 285 SER A C 1
ATOM 2264 O O . SER A 1 307 ? 20.604 37.958 3.148 1.00 13.62 285 SER A O 1
ATOM 2267 N N . SER A 1 308 ? 21.498 39.016 4.922 1.00 13.42 286 SER A N 1
ATOM 2268 C CA . SER A 1 308 ? 20.227 39.594 5.342 1.00 13.27 286 SER A CA 1
ATOM 2269 C C . SER A 1 308 ? 19.738 40.627 4.321 1.00 12.92 286 SER A C 1
ATOM 2270 O O . SER A 1 308 ? 18.569 40.621 3.942 1.00 13.17 286 SER A O 1
ATOM 2273 N N . ALA A 1 309 ? 20.641 41.490 3.856 1.00 13.13 287 ALA A N 1
ATOM 2274 C CA . ALA A 1 309 ? 20.317 42.437 2.786 1.00 12.86 287 ALA A CA 1
ATOM 2275 C C . ALA A 1 309 ? 19.857 41.699 1.530 1.00 13.27 287 ALA A C 1
ATOM 2276 O O . ALA A 1 309 ? 18.860 42.076 0.909 1.00 13.33 287 ALA A O 1
ATOM 2278 N N . GLY A 1 310 ? 20.586 40.645 1.169 1.00 12.72 288 GLY A N 1
ATOM 2279 C CA . GLY A 1 310 ? 20.251 39.827 0.004 1.00 12.99 288 GLY A CA 1
ATOM 2280 C C . GLY A 1 310 ? 18.862 39.220 0.083 1.00 13.62 288 GLY A C 1
ATOM 2281 O O . GLY A 1 310 ? 18.129 39.203 -0.909 1.00 14.35 288 GLY A O 1
ATOM 2282 N N A MET A 1 311 ? 18.523 38.705 1.271 0.50 14.54 289 MET A N 1
ATOM 2283 N N C MET A 1 311 ? 18.479 38.728 1.254 0.50 13.71 289 MET A N 1
ATOM 2284 C CA A MET A 1 311 ? 17.192 38.160 1.573 0.25 15.65 289 MET A CA 1
ATOM 2285 C CA B MET A 1 311 ? 16.787 37.348 1.473 0.25 14.73 289 MET A CA 1
ATOM 2286 C CA C MET A 1 311 ? 17.152 38.149 1.409 0.50 13.20 289 MET A CA 1
ATOM 2287 C C A MET A 1 311 ? 16.106 39.226 1.435 0.50 14.55 289 MET A C 1
ATOM 2288 C C C MET A 1 311 ? 16.058 39.222 1.468 0.50 13.52 289 MET A C 1
ATOM 2289 O O A MET A 1 311 ? 15.026 38.960 0.906 0.50 14.17 289 MET A O 1
ATOM 2290 O O C MET A 1 311 ? 14.917 38.959 1.085 0.50 13.56 289 MET A O 1
ATOM 2303 N N . GLY A 1 312 ? 16.403 40.428 1.923 1.00 13.37 290 GLY A N 1
ATOM 2304 C CA . GLY A 1 312 ? 15.484 41.565 1.841 1.00 13.56 290 GLY A CA 1
ATOM 2305 C C . GLY A 1 312 ? 15.130 41.900 0.401 1.00 13.42 290 GLY A C 1
ATOM 2306 O O . GLY A 1 312 ? 13.962 42.103 0.070 1.00 13.81 290 GLY A O 1
ATOM 2307 N N . SER A 1 313 ? 16.143 41.933 -0.461 1.00 13.27 291 SER A N 1
ATOM 2308 C CA . SER A 1 313 ? 15.928 42.166 -1.886 1.00 13.31 291 SER A CA 1
ATOM 2309 C C . SER A 1 313 ? 15.071 41.058 -2.510 1.00 13.49 291 SER A C 1
ATOM 2310 O O . SER A 1 313 ? 14.149 41.341 -3.276 1.00 14.11 291 SER A O 1
ATOM 2313 N N . ALA A 1 314 ? 15.372 39.804 -2.174 1.00 13.89 292 ALA A N 1
ATOM 2314 C CA . ALA A 1 314 ? 14.619 38.664 -2.707 1.00 14.34 292 ALA A CA 1
ATOM 2315 C C . ALA A 1 314 ? 13.152 38.697 -2.275 1.00 13.93 292 ALA A C 1
ATOM 2316 O O . ALA A 1 314 ? 12.259 38.381 -3.063 1.00 15.30 292 ALA A O 1
ATOM 2318 N N . ALA A 1 315 ? 12.907 39.088 -1.027 1.00 14.08 293 ALA A N 1
ATOM 2319 C CA . ALA A 1 315 ? 11.543 39.232 -0.521 1.00 14.51 293 ALA A CA 1
ATOM 2320 C C . ALA A 1 315 ? 10.787 40.327 -1.270 1.00 14.61 293 ALA A C 1
ATOM 2321 O O . ALA A 1 315 ? 9.636 40.132 -1.661 1.00 15.82 293 ALA A O 1
ATOM 2323 N N . ALA A 1 316 ? 11.443 41.467 -1.478 1.00 14.72 294 ALA A N 1
ATOM 2324 C CA . ALA A 1 316 ? 10.844 42.587 -2.212 1.00 14.88 294 ALA A CA 1
ATOM 2325 C C . ALA A 1 316 ? 10.451 42.187 -3.637 1.00 14.67 294 ALA A C 1
ATOM 2326 O O . ALA A 1 316 ? 9.366 42.528 -4.110 1.00 15.32 294 ALA A O 1
ATOM 2328 N N . PHE A 1 317 ? 11.349 41.465 -4.304 1.00 15.33 295 PHE A N 1
ATOM 2329 C CA . PHE A 1 317 ? 11.131 40.953 -5.663 1.00 15.35 295 PHE A CA 1
ATOM 2330 C C . PHE A 1 317 ? 9.843 40.121 -5.702 1.00 16.37 295 PHE A C 1
ATOM 2331 O O . PHE A 1 317 ? 8.936 40.399 -6.490 1.00 16.82 295 PHE A O 1
ATOM 2339 N N . ALA A 1 318 ? 9.762 39.121 -4.828 1.00 17.13 296 ALA A N 1
ATOM 2340 C CA . ALA A 1 318 ? 8.610 38.218 -4.779 1.00 17.76 296 ALA A CA 1
ATOM 2341 C C . ALA A 1 318 ? 7.329 38.931 -4.342 1.00 17.10 296 ALA A C 1
ATOM 2342 O O . ALA A 1 318 ? 6.255 38.702 -4.905 1.00 17.79 296 ALA A O 1
ATOM 2344 N N . LEU A 1 319 ? 7.449 39.800 -3.344 1.00 15.94 297 LEU A N 1
ATOM 2345 C CA . LEU A 1 319 ? 6.297 40.509 -2.796 1.00 16.16 297 LEU A CA 1
ATOM 2346 C C . LEU A 1 319 ? 5.668 41.430 -3.844 1.00 16.77 297 LEU A C 1
ATOM 2347 O O . LEU A 1 319 ? 4.450 41.415 -4.035 1.00 17.68 297 LEU A O 1
ATOM 2352 N N . ASN A 1 320 ? 6.491 42.219 -4.530 1.00 16.63 298 ASN A N 1
ATOM 2353 C CA . ASN A 1 320 ? 5.975 43.105 -5.571 1.00 16.86 298 ASN A CA 1
ATOM 2354 C C . ASN A 1 320 ? 5.331 42.322 -6.710 1.00 17.34 298 ASN A C 1
ATOM 2355 O O . ASN A 1 320 ? 4.273 42.704 -7.205 1.00 18.00 298 ASN A O 1
ATOM 2360 N N . HIS A 1 321 ? 5.973 41.232 -7.119 1.00 17.43 299 HIS A N 1
ATOM 2361 C CA . HIS A 1 321 ? 5.428 40.366 -8.167 1.00 19.64 299 HIS A CA 1
ATOM 2362 C C . HIS A 1 321 ? 4.026 39.886 -7.833 1.00 20.27 299 HIS A C 1
ATOM 2363 O O . HIS A 1 321 ? 3.133 39.913 -8.681 1.00 21.64 299 HIS A O 1
ATOM 2370 N N . GLN A 1 322 ? 3.833 39.452 -6.594 1.00 20.04 300 GLN A N 1
ATOM 2371 C CA . GLN A 1 322 ? 2.542 38.918 -6.195 1.00 21.82 300 GLN A CA 1
ATOM 2372 C C . GLN A 1 322 ? 1.508 40.031 -5.979 1.00 21.02 300 GLN A C 1
ATOM 2373 O O . GLN A 1 322 ? 0.317 39.813 -6.204 1.00 21.00 300 GLN A O 1
ATOM 2379 N N . LEU A 1 323 ? 1.954 41.220 -5.569 1.00 19.67 301 LEU A N 1
ATOM 2380 C CA . LEU A 1 323 ? 1.061 42.386 -5.516 1.00 19.75 301 LEU A CA 1
ATOM 2381 C C . LEU A 1 323 ? 0.542 42.742 -6.908 1.00 19.67 301 LEU A C 1
ATOM 2382 O O . LEU A 1 323 ? -0.629 43.081 -7.061 1.00 20.19 301 LEU A O 1
ATOM 2387 N N . VAL A 1 324 ? 1.410 42.663 -7.915 1.00 18.52 302 VAL A N 1
ATOM 2388 C CA . VAL A 1 324 ? 0.983 42.879 -9.299 1.00 18.66 302 VAL A CA 1
ATOM 2389 C C . VAL A 1 324 ? -0.075 41.844 -9.688 1.00 19.15 302 VAL A C 1
ATOM 2390 O O . VAL A 1 324 ? -1.098 42.196 -10.271 1.00 19.63 302 VAL A O 1
ATOM 2394 N N . ASP A 1 325 ? 0.161 40.577 -9.351 1.00 19.88 303 ASP A N 1
ATOM 2395 C CA . ASP A 1 325 ? -0.820 39.524 -9.632 1.00 21.83 303 ASP A CA 1
ATOM 2396 C C . ASP A 1 325 ? -2.179 39.858 -9.007 1.00 21.71 303 ASP A C 1
ATOM 2397 O O . ASP A 1 325 ? -3.218 39.669 -9.640 1.00 22.98 303 ASP A O 1
ATOM 2402 N N . GLU A 1 326 ? -2.169 40.369 -7.777 1.00 21.96 304 GLU A N 1
ATOM 2403 C CA . GLU A 1 326 ? -3.407 40.798 -7.122 1.00 23.30 304 GLU A CA 1
ATOM 2404 C C . GLU A 1 326 ? -4.007 42.039 -7.795 1.00 23.89 304 GLU A C 1
ATOM 2405 O O . GLU A 1 326 ? -5.221 42.103 -7.998 1.00 26.25 304 GLU A O 1
ATOM 2411 N N . ASP A 1 327 ? -3.160 43.015 -8.131 1.00 23.86 305 ASP A N 1
ATOM 2412 C CA . ASP A 1 327 ? -3.601 44.227 -8.836 1.00 23.03 305 ASP A CA 1
ATOM 2413 C C . ASP A 1 327 ? -4.314 43.860 -10.147 1.00 23.80 305 ASP A C 1
ATOM 2414 O O . ASP A 1 327 ? -5.369 44.414 -10.467 1.00 24.31 305 ASP A O 1
ATOM 2419 N N . VAL A 1 328 ? -3.739 42.915 -10.890 1.00 22.62 306 VAL A N 1
ATOM 2420 C CA . VAL A 1 328 ? -4.305 42.471 -12.168 1.00 21.51 306 VAL A CA 1
ATOM 2421 C C . VAL A 1 328 ? -5.625 41.724 -11.961 1.00 24.25 306 VAL A C 1
ATOM 2422 O O . VAL A 1 328 ? -6.613 42.010 -12.637 1.00 24.52 306 VAL A O 1
ATOM 2426 N N . ALA A 1 329 ? -5.634 40.774 -11.028 1.00 26.18 307 ALA A N 1
ATOM 2427 C CA . ALA A 1 329 ? -6.837 39.986 -10.740 1.00 28.81 307 ALA A CA 1
ATOM 2428 C C . ALA A 1 329 ? -8.003 40.869 -10.289 1.00 30.74 307 ALA A C 1
ATOM 2429 O O . ALA A 1 329 ? -9.147 40.641 -10.686 1.00 33.40 307 ALA A O 1
ATOM 2431 N N . SER A 1 330 ? -7.707 41.879 -9.474 1.00 30.86 308 SER A N 1
ATOM 2432 C CA . SER A 1 330 ? -8.724 42.828 -9.013 1.00 32.89 308 SER A CA 1
ATOM 2433 C C . SER A 1 330 ? -9.259 43.706 -10.147 1.00 34.17 308 SER A C 1
ATOM 2434 O O . SER A 1 330 ? -10.453 44.010 -10.189 1.00 35.71 308 SER A O 1
ATOM 2437 N N . ALA A 1 331 ? -8.376 44.114 -11.057 1.00 31.30 309 ALA A N 1
ATOM 2438 C CA . ALA A 1 331 ? -8.773 44.915 -12.218 1.00 29.38 309 ALA A CA 1
ATOM 2439 C C . ALA A 1 331 ? -9.630 44.103 -13.190 1.00 29.43 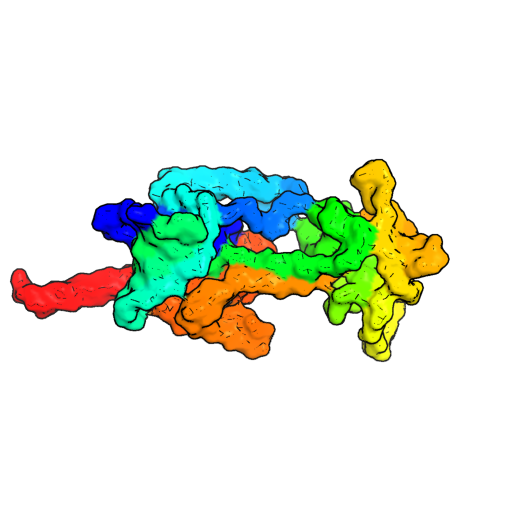309 ALA A C 1
ATOM 2440 O O . ALA A 1 331 ? -10.608 44.614 -13.736 1.00 31.67 309 ALA A O 1
ATOM 2442 N N . VAL A 1 332 ? -9.256 42.843 -13.404 1.00 27.42 310 VAL A N 1
ATOM 2443 C CA . VAL A 1 332 ? -10.024 41.935 -14.263 1.00 28.18 310 VAL A CA 1
ATOM 2444 C C . VAL A 1 332 ? -11.419 41.697 -13.671 1.00 32.58 310 VAL A C 1
ATOM 2445 O O . VAL A 1 332 ? -12.420 41.726 -14.391 1.00 33.61 310 VAL A O 1
ATOM 2449 N N . ARG A 1 333 ? -11.460 41.466 -12.360 1.00 33.70 311 ARG A N 1
ATOM 2450 C CA A ARG A 1 333 ? -12.707 41.292 -11.607 0.50 37.73 311 ARG A CA 1
ATOM 2451 C CA B ARG A 1 333 ? -12.724 41.273 -11.650 0.50 35.99 311 ARG A CA 1
ATOM 2452 C C . ARG A 1 333 ? -13.630 42.501 -11.773 1.00 38.20 311 ARG A C 1
ATOM 2453 O O . ARG A 1 333 ? -14.825 42.361 -12.041 1.00 39.80 311 ARG A O 1
ATOM 2468 N N . ALA A 1 334 ? -13.062 43.692 -11.594 1.00 38.14 312 ALA A N 1
ATOM 2469 C CA . ALA A 1 334 ? -13.829 44.942 -11.659 1.00 40.27 312 ALA A CA 1
ATOM 2470 C C . ALA A 1 334 ? -14.349 45.247 -13.064 1.00 42.91 312 ALA A C 1
ATOM 2471 O O . ALA A 1 334 ? -15.488 45.691 -13.223 1.00 45.65 312 ALA A O 1
ATOM 2473 N N . ALA A 1 335 ? -13.513 45.016 -14.073 1.00 42.14 313 ALA A N 1
ATOM 2474 C CA . ALA A 1 335 ? -13.904 45.232 -15.467 1.00 40.91 313 ALA A CA 1
ATOM 2475 C C . ALA A 1 335 ? -15.018 44.276 -15.894 1.00 43.02 313 ALA A C 1
ATOM 2476 O O . ALA A 1 335 ? -15.864 44.636 -16.709 1.00 46.93 313 ALA A O 1
ATOM 2478 N N . ALA A 1 336 ? -15.011 43.064 -15.343 1.00 43.68 314 ALA A N 1
ATOM 2479 C CA . ALA A 1 336 ? -16.049 42.069 -15.628 1.00 48.41 314 ALA A CA 1
ATOM 2480 C C . ALA A 1 336 ? -17.357 42.346 -14.873 1.00 53.68 314 ALA A C 1
ATOM 2481 O O . ALA A 1 336 ? -18.419 41.876 -15.280 1.00 58.19 314 ALA A O 1
ATOM 2483 N N . ARG A 1 337 ? -17.271 43.096 -13.775 1.00 55.17 315 ARG A N 1
ATOM 2484 C CA . ARG A 1 337 ? -18.452 43.504 -13.003 1.00 61.49 315 ARG A CA 1
ATOM 2485 C C . ARG A 1 337 ? -19.220 44.605 -13.722 1.00 67.52 315 ARG A C 1
ATOM 2486 O O . ARG A 1 337 ? -20.406 44.456 -14.020 1.00 69.07 315 ARG A O 1
ATOM 2494 N N . THR A 1 338 ? -18.531 45.714 -13.980 1.00 70.15 316 THR A N 1
ATOM 2495 C CA . THR A 1 338 ? -19.105 46.832 -14.724 1.00 69.76 316 THR A CA 1
ATOM 2496 C C . THR A 1 338 ? -19.404 46.397 -16.158 1.00 78.91 316 THR A C 1
ATOM 2497 O O . THR A 1 338 ? -20.382 46.845 -16.756 1.00 80.97 316 THR A O 1
ATOM 2501 N N . VAL A 1 339 ? -18.552 45.510 -16.679 1.00 82.19 317 VAL A N 1
ATOM 2502 C CA . VAL A 1 339 ? -18.629 44.987 -18.050 1.00 84.24 317 VAL A CA 1
ATOM 2503 C C . VAL A 1 339 ? -19.029 46.082 -19.048 1.00 95.63 317 VAL A C 1
ATOM 2504 O O . VAL A 1 339 ? -20.183 46.197 -19.466 1.00 91.24 317 VAL A O 1
ATOM 2508 N N . ALA A 1 340 ? -18.038 46.898 -19.398 1.00 93.91 318 ALA A N 1
ATOM 2509 C CA . ALA A 1 340 ? -18.227 48.031 -20.292 1.00 76.20 318 ALA A CA 1
ATOM 2510 C C . ALA A 1 340 ? -19.082 49.106 -19.624 1.00 83.31 318 ALA A C 1
ATOM 2511 O O . ALA A 1 340 ? -18.591 50.184 -19.290 1.00 88.50 318 ALA A O 1
#

Secondary structure (DSSP, 8-state):
-----TT-EEEEEE--SHHHHHHHHHHHHTT--EEEEE-S--TTTTSSS---STT-TT--HHHHHHHHHHHHHHTT-EEEES-EEEEEEES-TTS-EEEEEETTS-EEEEEEEEE---EEEE----TTHHHHBTTTEE--HHHHTGGGTTS-EEEE--STTHHHHHHHHTTT-S-EEEE-TTPPPPHHHHHHHHHTT--EE-S-EEEEEEETTEEEEEEETTS-EEE-SEEE---EEEE--HHHHHHTPPB-TTSSBP--TT-B-SSTTEEE-GGGT-TT--HHHHHHHHHHHHHHHHHHHHHHHHHHHHHHHHHHT-

Organism: Streptomyces clavuligerus (NCBI:txid1901)

Solvent-accessible surface area: 16250 Å² total; per-residue (Å²): 163,48,56,121,104,191,72,27,6,18,0,0,0,7,9,7,28,16,6,0,10,40,0,0,39,47,0,6,148,39,191,28,91,5,2,0,2,37,66,29,62,45,76,48,61,59,17,74,104,10,55,62,34,157,103,97,103,27,31,31,11,81,37,28,19,117,53,12,97,63,85,1,57,68,100,47,8,76,68,39,195,22,98,13,86,47,6,77,87,68,63,124,100,98,46,8,92,0,28,0,85,12,95,82,37,55,30,3,50,0,45,0,0,0,0,12,27,16,1,136,30,79,47,26,153,15,86,12,1,190,104,15,50,14,122,17,0,5,26,24,6,144,34,35,0,171,88,16,45,115,64,50,0,0,0,0,4,45,16,132,25,0,8,190,14,0,45,63,0,33,138,47,4,113,51,0,8,0,0,56,51,54,32,155,21,78,84,97,34,111,149,33,2,84,81,104,136,5,75,52,47,99,30,83,6,104,91,6,26,54,100,128,104,140,7,81,3,1,23,15,45,154,108,69,57,32,79,26,39,4,0,0,0,27,6,160,40,41,19,68,14,51,25,0,72,80,18,50,8,115,110,28,122,112,34,45,5,42,55,76,248,23,7,56,10,55,6,45,6,0,5,1,2,3,18,0,20,18,39,180,10,74,40,59,52,12,8,41,60,0,42,40,0,0,136,26,0,33,109,73,0,65,91,18,53,82,62,33,60,98,126,28,63,70,155,102,111,146